Protein AF-0000000087635752 (afdb_homodimer)

Secondary structure (DSSP, 8-state):
-HHHHHHHHHHHHHHHHHTT-SSEEEEE-TT-BEEEE-HHHHHTT--TTSBGGGSS-GGGGTT--HHHHHHHTS-EEEEEETTEEEEEEE-TTSTT-EEEEEEE-PPP-/-HHHHHHHHHHHHHHHHHTT-SSEEEEE-TT-BEEEE-HHHHHTT--TTSBGGGSS-GGGGTT--HHHHHHHTS-EEEEEETTEEEEEEE-TTSTT-EEEEEEE-PPP-

Nearest PDB structures (foldseek):
  8afk-assembly2_B  TM=6.381E-01  e=8.685E-03  Rhodopseudomonas palustris CGA009
  8e1l-assembly1_A  TM=4.738E-01  e=6.828E-03  Halorhodospira halophila
  4dj2-assembly2_B  TM=3.941E-01  e=2.673E-01  Mus musculus
  7ct3-assembly1_A  TM=5.099E-01  e=1.202E+00  Myxococcus xanthus DK 1622
  4zhx-assembly2_C  TM=3.612E-01  e=5.086E+00  Homo sapiens

Sequence (218 aa):
MEQTKELESLLAAFHLTWDNFPGMARLIDERHTLLAVNAKAKEFGFEEGLCCAQVGNPEIHRNCKKGKVTLQGKAIVDRVVVDKVRGWVPVDGYPGIVVHFTVGIPELEMEQTKELESLLAAFHLTWDNFPGMARLIDERHTLLAVNAKAKEFGFEEGLCCAQVGNPEIHRNCKKGKVTLQGKAIVDRVVVDKVRGWVPVDGYPGIVVHFTVGIPELE

Structure (mmCIF, N/CA/C/O backbone):
data_AF-0000000087635752-model_v1
#
loop_
_entity.id
_entity.type
_entity.pdbx_description
1 polymer 'PAS domain-containing protein'
#
loop_
_atom_site.group_PDB
_atom_site.id
_atom_site.type_symbol
_atom_site.label_atom_id
_atom_site.label_alt_id
_atom_site.label_comp_id
_atom_site.label_asym_id
_atom_site.label_entity_id
_atom_site.label_seq_id
_atom_site.pdbx_PDB_ins_code
_atom_site.Cartn_x
_atom_site.Cartn_y
_atom_site.Cartn_z
_atom_site.occupancy
_atom_site.B_iso_or_equiv
_atom_site.auth_seq_id
_atom_site.auth_comp_id
_atom_site.auth_asym_id
_atom_site.auth_atom_id
_atom_s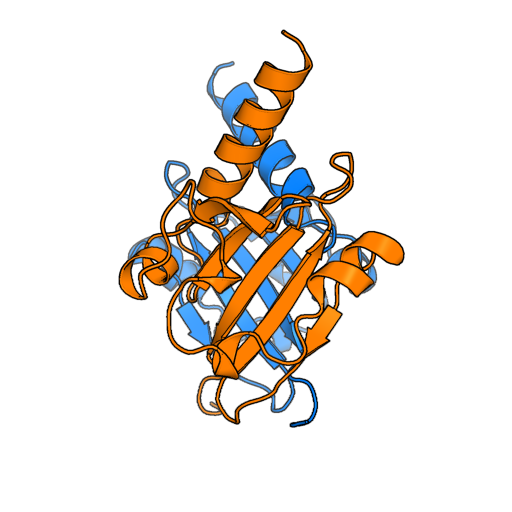ite.pdbx_PDB_model_num
ATOM 1 N N . MET A 1 1 ? 23.516 18.297 0.125 1 57.53 1 MET A N 1
ATOM 2 C CA . MET A 1 1 ? 23.516 17.625 -1.176 1 57.53 1 MET A CA 1
ATOM 3 C C . MET A 1 1 ? 23.047 16.188 -1.05 1 57.53 1 MET A C 1
ATOM 5 O O . MET A 1 1 ? 22.203 15.727 -1.832 1 57.53 1 MET A O 1
ATOM 9 N N . GLU A 1 2 ? 23.547 15.422 -0.046 1 64.5 2 GLU A N 1
ATOM 10 C CA . GLU A 1 2 ? 23.219 14.016 0.17 1 64.5 2 GLU A CA 1
ATOM 11 C C . GLU A 1 2 ? 21.766 13.859 0.642 1 64.5 2 GLU A C 1
ATOM 13 O O . GLU A 1 2 ? 21.047 12.977 0.169 1 64.5 2 GLU A O 1
ATOM 18 N N . GLN A 1 3 ? 21.328 14.805 1.37 1 69.44 3 GLN A N 1
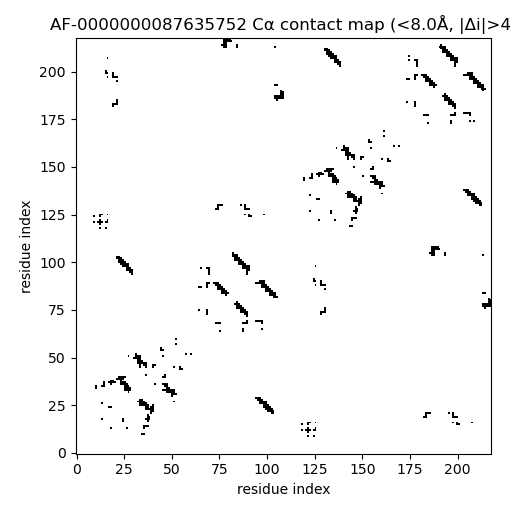ATOM 19 C CA . GLN A 1 3 ? 19.953 14.727 1.88 1 69.44 3 GLN A CA 1
ATOM 20 C C . GLN A 1 3 ? 18.938 14.961 0.767 1 69.44 3 GLN A C 1
ATOM 22 O O . GLN A 1 3 ? 17.906 14.305 0.722 1 69.44 3 GLN A O 1
ATOM 27 N N . THR A 1 4 ? 19.359 15.836 -0.132 1 76.56 4 THR A N 1
ATOM 28 C CA . THR A 1 4 ? 18.453 16.141 -1.232 1 76.56 4 THR A CA 1
ATOM 29 C C . THR A 1 4 ? 18.297 14.93 -2.148 1 76.56 4 THR A C 1
ATOM 31 O O . THR A 1 4 ? 17.188 14.609 -2.584 1 76.56 4 THR A O 1
ATOM 34 N N . LYS A 1 5 ? 19.391 14.281 -2.379 1 83.88 5 LYS A N 1
ATOM 35 C CA . LYS A 1 5 ? 19.359 13.117 -3.254 1 83.88 5 LYS A CA 1
ATOM 36 C C . LYS A 1 5 ? 18.562 11.977 -2.615 1 83.88 5 LYS A C 1
ATOM 38 O O . LYS A 1 5 ? 17.859 11.242 -3.309 1 83.88 5 LYS A O 1
ATOM 43 N N . GLU A 1 6 ? 18.734 11.914 -1.324 1 89.38 6 GLU A N 1
ATOM 44 C CA . GLU A 1 6 ? 18.016 10.867 -0.601 1 89.38 6 GLU A CA 1
ATOM 45 C C . GLU A 1 6 ? 16.516 11.094 -0.648 1 89.38 6 GLU A C 1
ATOM 47 O O . GLU A 1 6 ? 15.742 10.156 -0.873 1 89.38 6 GLU A O 1
ATOM 52 N N . LEU A 1 7 ? 16.141 12.32 -0.515 1 92.88 7 LEU A N 1
ATOM 53 C CA . LEU A 1 7 ? 14.711 12.625 -0.567 1 92.88 7 LEU A CA 1
ATOM 54 C C . LEU A 1 7 ? 14.164 12.414 -1.974 1 92.88 7 LEU A C 1
ATOM 56 O O . LEU A 1 7 ? 13.047 11.914 -2.139 1 92.88 7 LEU A O 1
ATOM 60 N N . GLU A 1 8 ? 14.945 12.836 -2.957 1 94.5 8 GLU A N 1
ATOM 61 C CA . GLU A 1 8 ? 14.531 12.625 -4.344 1 94.5 8 GLU A CA 1
ATOM 62 C C . GLU A 1 8 ? 14.328 11.141 -4.637 1 94.5 8 GLU A C 1
ATOM 64 O O . GLU A 1 8 ? 13.398 10.773 -5.355 1 94.5 8 GLU A O 1
ATOM 69 N N . SER A 1 9 ? 15.242 10.383 -4.098 1 94.62 9 SER A N 1
ATOM 70 C CA . SER A 1 9 ? 15.109 8.938 -4.27 1 94.62 9 SER A CA 1
ATOM 71 C C . SER A 1 9 ? 13.852 8.414 -3.598 1 94.62 9 SER A C 1
ATOM 73 O O . SER A 1 9 ? 13.172 7.531 -4.137 1 94.62 9 SER A O 1
ATOM 75 N N . LEU A 1 10 ? 13.508 8.898 -2.459 1 97.69 10 LEU A N 1
ATOM 76 C CA . LEU A 1 10 ? 12.305 8.5 -1.749 1 97.69 10 LEU A CA 1
ATOM 77 C C . LEU A 1 10 ? 11.055 8.914 -2.52 1 97.69 10 LEU A C 1
ATOM 79 O O . LEU A 1 10 ? 10.109 8.133 -2.656 1 97.69 10 LEU A O 1
ATOM 83 N N . LEU A 1 11 ? 11.07 10.156 -3.059 1 98.06 11 LEU A N 1
ATOM 84 C CA . LEU A 1 11 ? 9.938 10.625 -3.85 1 98.06 11 LEU A CA 1
ATOM 85 C C . LEU A 1 11 ? 9.734 9.75 -5.082 1 98.06 11 LEU A C 1
ATOM 87 O O . LEU A 1 11 ? 8.602 9.375 -5.398 1 98.06 11 LEU A O 1
ATOM 91 N N . ALA A 1 12 ? 10.836 9.445 -5.703 1 97.12 12 ALA A N 1
ATOM 92 C CA . ALA A 1 12 ? 10.766 8.578 -6.879 1 97.12 12 ALA A CA 1
ATOM 93 C C . ALA A 1 12 ? 10.242 7.195 -6.516 1 97.12 12 ALA A C 1
ATOM 95 O O . ALA A 1 12 ? 9.445 6.613 -7.258 1 97.12 12 ALA A O 1
ATOM 96 N N . ALA A 1 13 ? 10.688 6.641 -5.383 1 98.06 13 ALA A N 1
ATOM 97 C CA . ALA A 1 13 ? 10.227 5.332 -4.926 1 98.06 13 ALA A CA 1
ATOM 98 C C . ALA A 1 13 ? 8.727 5.336 -4.668 1 98.06 13 ALA A C 1
ATOM 100 O O . ALA A 1 13 ? 8.016 4.398 -5.047 1 98.06 13 ALA A O 1
ATOM 101 N N . PHE A 1 14 ? 8.242 6.391 -4.023 1 98.69 14 PHE A N 1
ATOM 102 C CA . PHE A 1 14 ? 6.812 6.535 -3.777 1 98.69 14 PHE A CA 1
ATOM 103 C C . PHE A 1 14 ? 6.031 6.523 -5.086 1 98.69 14 PHE A C 1
ATOM 105 O O . PHE A 1 14 ? 5.109 5.727 -5.258 1 98.69 14 PHE A O 1
ATOM 112 N N . HIS A 1 15 ? 6.43 7.363 -5.98 1 98.25 15 HIS A N 1
ATOM 113 C CA . HIS A 1 15 ? 5.664 7.48 -7.215 1 98.25 15 HIS A CA 1
ATOM 114 C C . HIS A 1 15 ? 5.742 6.195 -8.031 1 98.25 15 HIS A C 1
ATOM 116 O O . HIS A 1 15 ? 4.777 5.824 -8.711 1 98.25 15 HIS A O 1
ATOM 122 N N . LEU A 1 16 ? 6.805 5.535 -7.93 1 97.88 16 LEU A N 1
ATOM 123 C CA . LEU A 1 16 ? 6.973 4.309 -8.703 1 97.88 16 LEU A CA 1
ATOM 124 C C . LEU A 1 16 ? 6.027 3.219 -8.203 1 97.88 16 LEU A C 1
ATOM 126 O O . LEU A 1 16 ? 5.484 2.451 -9 1 97.88 16 LEU A O 1
ATOM 130 N N . THR A 1 17 ? 5.746 3.17 -6.941 1 98.38 17 THR A N 1
ATOM 131 C CA . THR A 1 17 ? 5.062 1.973 -6.465 1 98.38 17 THR A CA 1
ATOM 132 C C . THR A 1 17 ? 3.701 2.324 -5.875 1 98.38 17 THR A C 1
ATOM 134 O O . THR A 1 17 ? 2.857 1.447 -5.68 1 98.38 17 THR A O 1
ATOM 137 N N . TRP A 1 18 ? 3.41 3.621 -5.664 1 98.75 18 TRP A N 1
ATOM 138 C CA . TRP A 1 18 ? 2.172 3.965 -4.973 1 98.75 18 TRP A CA 1
ATOM 139 C C . TRP A 1 18 ? 1.247 4.77 -5.875 1 98.75 18 TRP A C 1
ATOM 141 O O . TRP A 1 18 ? 0.074 4.973 -5.555 1 98.75 18 TRP A O 1
ATOM 151 N N . ASP A 1 19 ? 1.705 5.211 -7.07 1 98.56 19 ASP A N 1
ATOM 152 C CA . ASP A 1 19 ? 0.881 6.09 -7.895 1 98.56 19 ASP A CA 1
ATOM 153 C C . ASP A 1 19 ? -0.405 5.387 -8.328 1 98.56 19 ASP A C 1
ATOM 155 O O . ASP A 1 19 ? -1.465 6.016 -8.406 1 98.56 19 ASP A O 1
ATOM 159 N N . ASN A 1 20 ? -0.344 4.113 -8.562 1 98.62 20 ASN A N 1
ATOM 160 C CA . ASN A 1 20 ? -1.51 3.391 -9.07 1 98.62 20 ASN A CA 1
ATOM 161 C C . ASN A 1 20 ? -2.25 2.674 -7.941 1 98.62 20 ASN A C 1
ATOM 163 O O . ASN A 1 20 ? -3.139 1.858 -8.195 1 98.62 20 ASN A O 1
ATOM 167 N N . PHE A 1 21 ? -1.838 2.865 -6.668 1 98.75 21 PHE A N 1
ATOM 168 C CA . PHE A 1 21 ? -2.568 2.303 -5.539 1 98.75 21 PHE A CA 1
ATOM 169 C C . PHE A 1 21 ? -4.059 2.607 -5.652 1 98.75 21 PHE A C 1
ATOM 171 O O . PHE A 1 21 ? -4.441 3.721 -6.02 1 98.75 21 PHE A O 1
ATOM 178 N N . PRO A 1 22 ? -4.918 1.658 -5.398 1 98.62 22 PRO A N 1
ATOM 179 C CA . PRO A 1 22 ? -6.352 1.784 -5.672 1 98.62 22 PRO A CA 1
ATOM 180 C C . PRO A 1 22 ? -7.082 2.613 -4.617 1 98.62 22 PRO A C 1
ATOM 182 O O . PRO A 1 22 ? -8.305 2.521 -4.496 1 98.62 22 PRO A O 1
ATOM 185 N N . GLY A 1 23 ? -6.523 3.424 -3.898 1 98.5 23 GLY A N 1
ATOM 186 C CA . GLY A 1 23 ? -6.98 4.395 -2.918 1 98.5 23 GLY A CA 1
ATOM 187 C C . GLY A 1 23 ? -6.055 5.59 -2.783 1 98.5 23 GLY A C 1
ATOM 188 O O . GLY A 1 23 ? -5.207 5.824 -3.646 1 98.5 23 GLY A O 1
ATOM 189 N N . MET A 1 24 ? -6.266 6.332 -1.797 1 98.44 24 MET A N 1
ATOM 190 C CA . MET A 1 24 ? -5.402 7.496 -1.596 1 98.44 24 MET A CA 1
ATOM 191 C C . MET A 1 24 ? -4.086 7.086 -0.945 1 98.44 24 MET A C 1
ATOM 193 O O . MET A 1 24 ? -4.07 6.27 -0.022 1 98.44 24 MET A O 1
ATOM 197 N N . ALA A 1 25 ? -3.035 7.617 -1.41 1 98.88 25 ALA A N 1
ATOM 198 C CA . ALA A 1 25 ? -1.712 7.457 -0.812 1 98.88 25 ALA A CA 1
ATOM 199 C C . ALA A 1 25 ? -0.949 8.773 -0.804 1 98.88 25 ALA A C 1
ATOM 201 O O . ALA A 1 25 ? -0.963 9.516 -1.792 1 98.88 25 ALA A O 1
ATOM 202 N N . ARG A 1 26 ? -0.382 9.039 0.3 1 98.81 26 ARG A N 1
ATOM 203 C CA . ARG A 1 26 ? 0.371 10.273 0.492 1 98.81 26 ARG A CA 1
ATOM 204 C C . ARG A 1 26 ? 1.652 10.016 1.277 1 98.81 26 ARG A C 1
ATOM 206 O O . ARG A 1 26 ? 1.665 9.211 2.209 1 98.81 26 ARG A O 1
ATOM 213 N N . LEU A 1 27 ? 2.705 10.672 0.883 1 98.81 27 LEU A N 1
ATOM 214 C CA . LEU A 1 27 ? 3.949 10.734 1.642 1 98.81 27 LEU A CA 1
ATOM 215 C C . LEU A 1 27 ? 4.031 12.023 2.449 1 98.81 27 LEU A C 1
ATOM 217 O O . LEU A 1 27 ? 3.988 13.117 1.883 1 98.81 27 LEU A O 1
ATOM 221 N N . ILE A 1 28 ? 4.145 11.875 3.77 1 98.69 28 ILE A N 1
ATOM 222 C CA . ILE A 1 28 ? 3.992 13.008 4.676 1 98.69 28 ILE A CA 1
ATOM 223 C C . ILE A 1 28 ? 5.234 13.141 5.555 1 98.69 28 ILE A C 1
ATOM 225 O O . ILE A 1 28 ? 5.73 12.141 6.086 1 98.69 28 ILE A O 1
ATOM 229 N N . ASP A 1 29 ? 5.715 14.336 5.738 1 97.81 29 ASP A N 1
ATOM 230 C CA . ASP A 1 29 ? 6.906 14.508 6.566 1 97.81 29 ASP A CA 1
ATOM 231 C C . ASP A 1 29 ? 6.527 14.836 8.008 1 97.81 29 ASP A C 1
ATOM 233 O O . ASP A 1 29 ? 5.352 14.75 8.383 1 97.81 29 ASP A O 1
ATOM 237 N N . GLU A 1 30 ? 7.465 15.086 8.875 1 95.31 30 GLU A N 1
ATOM 238 C CA . GLU A 1 30 ? 7.273 15.258 10.312 1 95.31 30 GLU A CA 1
ATOM 239 C C . GLU A 1 30 ? 6.387 16.469 10.617 1 95.31 30 GLU A C 1
ATOM 241 O O . GLU A 1 30 ? 5.773 16.531 11.68 1 95.31 30 GLU A O 1
ATOM 246 N N . ARG A 1 31 ? 6.336 17.406 9.711 1 95.75 31 ARG A N 1
ATOM 247 C CA . ARG A 1 31 ? 5.531 18.609 9.898 1 95.75 31 ARG A CA 1
ATOM 248 C C . ARG A 1 31 ? 4.191 18.484 9.18 1 95.75 31 ARG A C 1
ATOM 250 O O . ARG A 1 31 ? 3.52 19.5 8.938 1 95.75 31 ARG A O 1
ATOM 257 N N . HIS A 1 32 ? 3.891 17.344 8.719 1 97.5 32 HIS A N 1
ATOM 258 C CA . HIS A 1 32 ? 2.627 17.031 8.062 1 97.5 32 HIS A CA 1
ATOM 259 C C . HIS A 1 32 ? 2.547 17.656 6.684 1 97.5 32 HIS A C 1
ATOM 261 O O . HIS A 1 32 ? 1.455 17.969 6.191 1 97.5 32 HIS A O 1
ATOM 267 N N . THR A 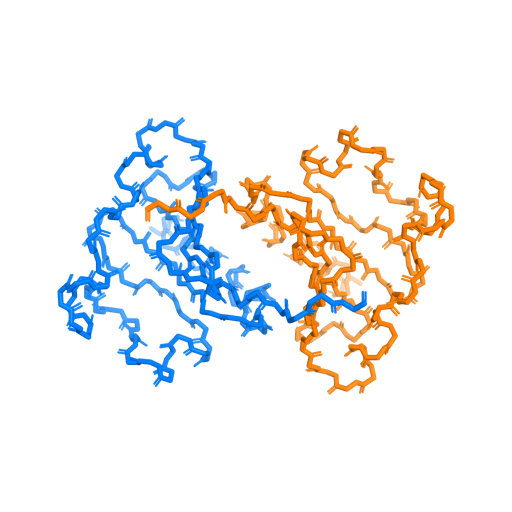1 33 ? 3.705 17.922 6.145 1 98.06 33 THR A N 1
ATOM 268 C CA . THR A 1 33 ? 3.758 18.391 4.766 1 98.06 33 THR A CA 1
ATOM 269 C C . THR A 1 33 ? 3.66 17.234 3.787 1 98.06 33 THR A C 1
ATOM 271 O O . THR A 1 33 ? 4.328 16.203 3.963 1 98.06 33 THR A O 1
ATOM 274 N N . LEU A 1 34 ? 2.773 17.422 2.816 1 98.56 34 LEU A N 1
ATOM 275 C CA . LEU A 1 34 ? 2.666 16.438 1.752 1 98.56 34 LEU A CA 1
ATOM 276 C C . LEU A 1 34 ? 3.863 16.516 0.811 1 98.56 34 LEU A C 1
ATOM 278 O O . LEU A 1 34 ? 4.004 17.484 0.066 1 98.56 34 LEU A O 1
ATOM 282 N N . LEU A 1 35 ? 4.68 15.508 0.863 1 98.69 35 LEU A N 1
ATOM 283 C CA . LEU A 1 35 ? 5.867 15.461 0.014 1 98.69 35 LEU A CA 1
ATOM 284 C C . LEU A 1 35 ? 5.523 14.922 -1.368 1 98.69 35 LEU A C 1
ATOM 286 O O . LEU A 1 35 ? 6.098 15.352 -2.371 1 98.69 35 LEU A O 1
ATOM 290 N N . ALA A 1 36 ? 4.652 13.938 -1.474 1 98.75 36 ALA A N 1
ATOM 291 C CA . ALA A 1 36 ? 4.156 13.297 -2.688 1 98.75 36 ALA A CA 1
ATOM 292 C C . ALA A 1 36 ? 2.748 12.75 -2.482 1 98.75 36 ALA A C 1
ATOM 294 O O . ALA A 1 36 ? 2.381 12.367 -1.368 1 98.75 36 ALA A O 1
ATOM 295 N N . VAL A 1 37 ? 1.962 12.742 -3.482 1 98.81 37 VAL A N 1
ATOM 296 C CA . VAL A 1 37 ? 0.595 12.234 -3.451 1 98.81 37 VAL A CA 1
ATOM 297 C C . VAL A 1 37 ? 0.287 11.5 -4.754 1 98.81 37 VAL A C 1
ATOM 299 O O . VAL A 1 37 ? 0.829 11.836 -5.809 1 98.81 37 VAL A O 1
ATOM 302 N N . ASN A 1 38 ? -0.539 10.484 -4.641 1 98.62 38 ASN A N 1
ATOM 303 C CA . ASN A 1 38 ? -0.964 9.844 -5.879 1 98.62 38 ASN A CA 1
ATOM 304 C C . ASN A 1 38 ? -2.193 10.523 -6.473 1 98.62 38 ASN A C 1
ATOM 306 O O . ASN A 1 38 ? -2.719 11.477 -5.891 1 98.62 38 ASN A O 1
ATOM 310 N N . ALA A 1 39 ? -2.619 10.102 -7.645 1 97.69 39 ALA A N 1
ATOM 311 C CA . ALA A 1 39 ? -3.697 10.75 -8.391 1 97.69 39 ALA A CA 1
ATOM 312 C C . ALA A 1 39 ? -4.992 10.75 -7.586 1 97.69 39 ALA A C 1
ATOM 314 O O . ALA A 1 39 ? -5.707 11.758 -7.559 1 97.69 39 ALA A O 1
ATOM 315 N N . LYS A 1 40 ? -5.324 9.68 -6.906 1 97.88 40 LYS A N 1
ATOM 316 C CA . LYS A 1 40 ? -6.562 9.57 -6.141 1 97.88 40 LYS A CA 1
ATOM 317 C C . LYS A 1 40 ? -6.59 10.586 -5 1 97.88 40 LYS A C 1
ATOM 319 O O . LYS A 1 40 ? -7.633 11.188 -4.723 1 97.88 40 LYS A O 1
ATOM 324 N N . ALA A 1 41 ? -5.449 10.688 -4.359 1 97.94 41 ALA A N 1
ATOM 325 C CA . ALA A 1 41 ? -5.367 11.688 -3.299 1 97.94 41 ALA A CA 1
ATOM 326 C C . ALA A 1 41 ? -5.523 13.102 -3.861 1 97.94 41 ALA A C 1
ATOM 328 O O . ALA A 1 41 ? -6.16 13.953 -3.242 1 97.94 41 ALA A O 1
ATOM 329 N N . LYS A 1 42 ? -4.953 13.367 -5 1 97.69 42 LYS A N 1
ATOM 330 C CA . LYS A 1 42 ? -5.074 14.664 -5.645 1 97.69 42 LYS A CA 1
ATOM 331 C C . LYS A 1 42 ? -6.531 15 -5.941 1 97.69 42 LYS A C 1
ATOM 333 O O . LYS A 1 42 ? -6.957 16.141 -5.789 1 97.69 42 LYS A O 1
ATOM 338 N N . GLU A 1 43 ? -7.223 14.008 -6.402 1 97 43 GLU A N 1
ATOM 339 C CA . GLU A 1 43 ? -8.641 14.188 -6.699 1 97 43 GLU A CA 1
ATOM 340 C C . GLU A 1 43 ? -9.406 14.664 -5.469 1 97 43 GLU A C 1
ATOM 342 O O . GLU A 1 43 ? -10.422 15.352 -5.59 1 97 43 GLU A O 1
ATOM 347 N N . PHE A 1 44 ? -8.938 14.289 -4.305 1 95.25 44 PHE A N 1
ATOM 348 C CA . PHE A 1 44 ? -9.602 14.648 -3.055 1 95.25 44 PHE A CA 1
ATOM 349 C C . PHE A 1 44 ? -9.125 16.016 -2.562 1 95.25 44 PHE A C 1
ATOM 351 O O . PHE A 1 44 ? -9.625 16.516 -1.558 1 95.25 44 PHE A O 1
ATOM 358 N N . GLY A 1 45 ? -8.086 16.578 -3.227 1 95.88 45 GLY A N 1
ATOM 359 C CA . GLY A 1 45 ? -7.641 17.922 -2.879 1 95.88 45 GLY A CA 1
ATOM 360 C C . GLY A 1 45 ? -6.273 17.953 -2.225 1 95.88 45 GLY A C 1
ATOM 361 O O . GLY A 1 45 ? -5.762 19.016 -1.884 1 95.88 45 GLY A O 1
ATOM 362 N N . PHE A 1 46 ? -5.723 16.797 -2.031 1 97.5 46 PHE A N 1
ATOM 363 C CA . PHE A 1 46 ? -4.367 16.766 -1.495 1 97.5 46 PHE A CA 1
ATOM 364 C C . PHE A 1 46 ? -3.352 17.156 -2.561 1 97.5 46 PHE A C 1
ATOM 366 O O . PHE A 1 46 ? -3.381 16.641 -3.678 1 97.5 46 PHE A O 1
ATOM 373 N N . GLU A 1 47 ? -2.486 18.062 -2.158 1 97.12 47 GLU A N 1
ATOM 374 C CA . GLU A 1 47 ? -1.465 18.562 -3.078 1 97.12 47 GLU A CA 1
ATOM 375 C C . GLU A 1 47 ? -0.105 18.656 -2.393 1 97.12 47 GLU A C 1
ATOM 377 O O . GLU A 1 47 ? -0.015 19.078 -1.238 1 97.12 47 GLU A O 1
ATOM 382 N N . GLU A 1 48 ? 0.918 18.297 -3.133 1 97.75 48 GLU A N 1
ATOM 383 C CA . GLU A 1 48 ? 2.279 18.375 -2.611 1 97.75 48 GLU A CA 1
ATOM 384 C C . GLU A 1 48 ? 2.6 19.766 -2.096 1 97.75 48 GLU A C 1
ATOM 386 O O . GLU A 1 48 ? 2.229 20.766 -2.717 1 97.75 48 GLU A O 1
ATOM 391 N N . GLY A 1 49 ? 3.227 19.859 -0.989 1 97.38 49 GLY A N 1
ATOM 392 C CA . GLY A 1 49 ? 3.623 21.125 -0.396 1 97.38 49 GLY A CA 1
ATOM 393 C C . GLY A 1 49 ? 2.645 21.641 0.646 1 97.38 49 GLY A C 1
ATOM 394 O O . GLY A 1 49 ? 2.988 22.484 1.468 1 97.38 49 GLY A O 1
ATOM 395 N N . LEU A 1 50 ? 1.437 21.156 0.611 1 97 50 LEU A N 1
ATOM 396 C CA . LEU A 1 50 ? 0.422 21.547 1.585 1 97 50 LEU A CA 1
ATOM 397 C C . LEU A 1 50 ? 0.556 20.734 2.865 1 97 50 LEU A C 1
ATOM 399 O O . LEU A 1 50 ? 1.092 19.625 2.846 1 97 50 LEU A O 1
ATOM 403 N N . CYS A 1 51 ? 0.079 21.359 3.93 1 96.81 51 CYS A N 1
ATOM 404 C CA . CYS A 1 51 ? -0.151 20.578 5.148 1 96.81 51 CYS A CA 1
ATOM 405 C C . CYS A 1 51 ? -1.371 19.688 4.996 1 96.81 51 CYS A C 1
ATOM 407 O O . CYS A 1 51 ? -2.463 20.156 4.68 1 96.81 51 CYS A O 1
ATOM 409 N N . CYS A 1 52 ? -1.256 18.406 5.254 1 95.94 52 CYS A N 1
ATOM 410 C CA . CYS A 1 52 ? -2.346 17.469 5.016 1 95.94 52 CYS A CA 1
ATOM 411 C C . CYS A 1 52 ? -3.557 17.797 5.879 1 95.94 52 CYS A C 1
ATOM 413 O O . CYS A 1 52 ? -4.695 17.609 5.453 1 95.94 52 CYS A O 1
ATOM 415 N N . ALA A 1 53 ? -3.32 18.344 7.062 1 93.38 53 ALA A N 1
ATOM 416 C CA . ALA A 1 53 ? -4.383 18.672 8.016 1 93.38 53 ALA A CA 1
ATOM 417 C C . ALA A 1 53 ? -5.25 19.812 7.5 1 93.38 53 ALA A C 1
ATOM 419 O O . ALA A 1 53 ? -6.332 20.062 8.031 1 93.38 53 ALA A O 1
ATOM 420 N N . GLN A 1 54 ? -4.793 20.438 6.492 1 92.94 54 GLN A N 1
ATOM 421 C CA . GLN A 1 54 ? -5.512 21.609 5.98 1 92.94 54 GLN A CA 1
ATOM 422 C C . GLN A 1 54 ? -6.441 21.219 4.832 1 92.94 54 GLN A C 1
ATOM 424 O O . GLN A 1 54 ? -7.176 22.047 4.309 1 92.94 54 GLN A O 1
ATOM 429 N N . VAL A 1 55 ? -6.414 19.984 4.492 1 93.56 55 VAL A N 1
ATOM 430 C CA . VAL A 1 55 ? -7.211 19.531 3.357 1 93.56 55 VAL A CA 1
ATOM 431 C C . VAL A 1 55 ? -8.547 18.984 3.852 1 93.56 55 VAL A C 1
ATOM 433 O O . VAL A 1 55 ? -8.594 18.188 4.789 1 93.56 55 VAL A O 1
ATOM 436 N N . GLY A 1 56 ? -9.617 19.453 3.219 1 89.19 56 GLY A N 1
ATOM 437 C CA . GLY A 1 56 ? -10.938 18.938 3.564 1 89.19 56 GLY A CA 1
ATOM 438 C C . GLY A 1 56 ? -11.398 19.375 4.945 1 89.19 56 GLY A C 1
ATOM 439 O O . GLY A 1 56 ? -10.961 20.406 5.457 1 89.19 56 GLY A O 1
ATOM 440 N N . ASN A 1 57 ? -12.312 18.594 5.477 1 89.5 57 ASN A N 1
ATOM 441 C CA . ASN A 1 57 ? -12.875 18.922 6.781 1 89.5 57 ASN A CA 1
ATOM 442 C C . ASN A 1 57 ? -12.016 18.391 7.918 1 89.5 57 ASN A C 1
ATOM 444 O O . ASN A 1 57 ? -11.375 17.344 7.785 1 89.5 57 ASN A O 1
ATOM 448 N N . PRO A 1 58 ? -11.898 19.172 8.984 1 87.81 58 PRO A N 1
ATOM 449 C CA . PRO A 1 58 ? -11.062 18.781 10.117 1 87.81 58 PRO A CA 1
ATOM 450 C C . PRO A 1 58 ? -11.414 17.391 10.648 1 87.81 58 PRO A C 1
ATOM 452 O O . PRO A 1 58 ? -10.562 16.703 11.211 1 87.81 58 PRO A O 1
ATOM 455 N N . GLU A 1 59 ? -12.633 16.953 10.453 1 85.62 59 GLU A N 1
ATOM 456 C CA . GLU A 1 59 ? -13.109 15.695 11.008 1 85.62 59 GLU A CA 1
ATOM 457 C C . GLU A 1 59 ? -12.367 14.508 10.406 1 85.62 59 GLU A C 1
ATOM 459 O O . GLU A 1 59 ? -12.125 13.508 11.086 1 85.62 59 GLU A O 1
ATOM 464 N N . ILE A 1 60 ? -11.891 14.586 9.227 1 82.81 60 ILE A N 1
ATOM 465 C CA . ILE A 1 60 ? -11.25 13.453 8.555 1 82.81 60 ILE A CA 1
ATOM 466 C C . ILE A 1 60 ? -9.82 13.297 9.086 1 82.81 60 ILE A C 1
ATOM 468 O O . ILE A 1 60 ? -9.172 12.281 8.828 1 82.81 60 ILE A O 1
ATOM 472 N N . HIS A 1 61 ? -9.328 14.18 9.844 1 89.31 61 HIS A N 1
ATOM 473 C CA . HIS A 1 61 ? -7.969 14.148 10.383 1 89.31 61 HIS A CA 1
ATOM 474 C C . HIS A 1 61 ? -7.969 13.766 11.859 1 89.31 61 HIS A C 1
ATOM 476 O O . HIS A 1 61 ? -6.906 13.625 12.469 1 89.31 61 HIS A O 1
ATOM 482 N N . ARG A 1 62 ? -9.203 13.602 12.32 1 86.62 62 ARG A N 1
ATOM 483 C CA . ARG A 1 62 ? -9.305 13.227 13.719 1 86.62 62 ARG A CA 1
ATOM 484 C C . ARG A 1 62 ? -8.672 11.859 13.969 1 86.62 62 ARG A C 1
ATOM 486 O O . ARG A 1 62 ? -8.812 10.953 13.148 1 86.62 62 ARG A O 1
ATOM 493 N N . ASN A 1 63 ? -7.98 11.648 15.109 1 92.81 63 ASN A N 1
ATOM 494 C CA . ASN A 1 63 ? -7.344 10.414 15.539 1 92.81 63 ASN A CA 1
ATOM 495 C C . ASN A 1 63 ? -6.258 9.969 14.562 1 92.81 63 ASN A C 1
ATOM 497 O O . ASN A 1 63 ? -6.105 8.773 14.297 1 92.81 63 ASN A O 1
ATOM 501 N N . CYS A 1 64 ? -5.699 10.969 13.922 1 95.81 64 CYS A N 1
ATOM 502 C CA . CYS A 1 64 ? -4.531 10.695 13.102 1 95.81 64 CYS A CA 1
ATOM 503 C C . CYS A 1 64 ? -3.479 9.922 13.883 1 95.81 64 CYS A C 1
ATOM 505 O O . CYS A 1 64 ? -3.123 10.305 15 1 95.81 64 CYS A O 1
ATOM 507 N N . LYS A 1 65 ? -2.938 8.891 13.266 1 97.56 65 LYS A N 1
ATOM 508 C CA . LYS A 1 65 ? -2.006 8.008 13.969 1 97.56 65 LYS A CA 1
ATOM 509 C C . LYS A 1 65 ? -0.565 8.297 13.555 1 97.56 65 LYS A C 1
ATOM 511 O O . LYS A 1 65 ? 0.355 7.586 13.961 1 97.56 65 LYS A O 1
ATOM 516 N N . LYS A 1 66 ? -0.333 9.32 12.734 1 97.38 66 LYS A N 1
ATOM 517 C CA . LYS A 1 66 ? 1.009 9.602 12.234 1 97.38 66 LYS A CA 1
ATOM 518 C C . LYS A 1 66 ? 2.004 9.758 13.383 1 97.38 66 LYS A C 1
ATOM 520 O O . LYS A 1 66 ? 3.107 9.211 13.336 1 97.38 66 LYS A O 1
ATOM 525 N N . GLY A 1 67 ? 1.607 10.555 14.375 1 96.25 67 GLY A N 1
ATOM 526 C CA . GLY A 1 67 ? 2.496 10.75 15.508 1 96.25 67 GLY A CA 1
ATOM 527 C C . GLY A 1 67 ? 2.889 9.445 16.188 1 96.25 67 GLY A C 1
ATOM 528 O O . GLY A 1 67 ? 4.066 9.219 16.484 1 96.25 67 GLY A O 1
ATOM 529 N N . LYS A 1 68 ? 1.941 8.641 16.453 1 97.31 68 LYS A N 1
ATOM 530 C CA . LYS A 1 68 ? 2.189 7.352 17.094 1 97.31 68 LYS A CA 1
ATOM 531 C C . LYS A 1 68 ? 3.088 6.469 16.234 1 97.31 68 LYS A C 1
ATOM 533 O O . LYS A 1 68 ? 4.008 5.824 16.75 1 97.31 68 LYS A O 1
ATOM 538 N N . VAL A 1 69 ? 2.826 6.43 14.961 1 98.19 69 VAL A N 1
ATOM 539 C CA . VAL A 1 69 ? 3.607 5.641 14.016 1 98.19 69 VAL A CA 1
ATOM 540 C C . VAL A 1 69 ? 5.055 6.129 14.008 1 98.19 69 VAL A C 1
ATOM 542 O O . VAL A 1 69 ? 5.988 5.32 14.023 1 98.19 69 VAL A O 1
ATOM 545 N N . THR A 1 70 ? 5.211 7.418 14.008 1 96.44 70 THR A N 1
ATOM 546 C CA . THR A 1 70 ? 6.547 8.008 14.008 1 96.44 70 THR A CA 1
ATOM 547 C C . THR A 1 70 ? 7.305 7.645 15.281 1 96.44 70 THR A C 1
ATOM 549 O O . THR A 1 70 ? 8.492 7.309 15.227 1 96.44 70 THR A O 1
ATOM 552 N N . LEU A 1 71 ? 6.629 7.656 16.359 1 95.44 71 LEU A N 1
ATOM 553 C CA . LEU A 1 71 ? 7.23 7.367 17.656 1 95.44 71 LEU A CA 1
ATOM 554 C C . LEU A 1 71 ? 7.562 5.883 17.781 1 95.44 71 LEU A C 1
ATOM 556 O O . LEU A 1 71 ? 8.648 5.523 18.234 1 95.44 71 LEU A O 1
ATOM 560 N N . GLN A 1 72 ? 6.727 5.008 17.375 1 96.56 72 GLN A N 1
ATOM 561 C CA . GLN A 1 72 ? 6.859 3.572 17.594 1 96.56 72 GLN A CA 1
ATOM 562 C C . GLN A 1 72 ? 7.656 2.914 16.469 1 96.56 72 GLN A C 1
ATOM 564 O O . GLN A 1 72 ? 8.195 1.817 16.641 1 96.56 72 GLN A O 1
ATOM 569 N N . GLY A 1 73 ? 7.648 3.512 15.289 1 96.81 73 GLY A N 1
ATOM 570 C CA . GLY A 1 73 ? 8.352 2.945 14.148 1 96.81 73 GLY A CA 1
ATOM 571 C C . GLY A 1 73 ? 7.645 1.741 13.555 1 96.81 73 GLY A C 1
ATOM 572 O O . GLY A 1 73 ? 8.281 0.881 12.945 1 96.81 73 GLY A O 1
ATOM 573 N N . LYS A 1 74 ? 6.383 1.667 13.875 1 97.75 74 LYS A N 1
ATOM 574 C CA . LYS A 1 74 ? 5.57 0.562 13.367 1 97.75 74 LYS A CA 1
ATOM 575 C C . LYS A 1 74 ? 4.305 1.075 12.695 1 97.75 74 LYS A C 1
ATOM 577 O O . LYS A 1 74 ? 3.697 2.043 13.156 1 97.75 74 LYS A O 1
ATOM 582 N N . ALA A 1 75 ? 3.955 0.363 11.672 1 98.75 75 ALA A N 1
ATOM 583 C CA . ALA A 1 75 ? 2.744 0.757 10.953 1 98.75 75 ALA A CA 1
ATOM 584 C C . ALA A 1 75 ? 1.505 0.557 11.82 1 98.75 75 ALA A C 1
ATOM 586 O O . ALA A 1 75 ? 1.461 -0.353 12.656 1 98.75 75 ALA A O 1
ATOM 587 N N . ILE A 1 76 ? 0.534 1.361 11.633 1 98.44 76 ILE A N 1
ATOM 588 C CA . ILE A 1 76 ? -0.772 1.255 12.273 1 98.44 76 ILE A CA 1
ATOM 589 C C . ILE A 1 76 ? -1.873 1.305 11.219 1 98.44 76 ILE A C 1
ATOM 591 O O . ILE A 1 76 ? -1.784 2.072 10.258 1 98.44 76 ILE A O 1
ATOM 595 N N . VAL A 1 77 ? -2.842 0.461 11.352 1 98.31 77 VAL A N 1
ATOM 596 C CA . VAL A 1 77 ? -4.047 0.474 10.531 1 98.31 77 VAL A CA 1
ATOM 597 C C . VAL A 1 77 ? -5.273 0.688 11.422 1 98.31 77 VAL A C 1
ATOM 599 O O . VAL A 1 77 ? -5.328 0.186 12.547 1 98.31 77 VAL A O 1
ATOM 602 N N . ASP A 1 78 ? -6.234 1.459 10.922 1 97.56 78 ASP A N 1
ATOM 603 C CA . ASP A 1 78 ? -7.504 1.581 11.633 1 97.56 78 ASP A CA 1
ATOM 604 C C . ASP A 1 78 ? -8.672 1.698 10.656 1 97.56 78 ASP A C 1
ATOM 606 O O . ASP A 1 78 ? -8.484 1.613 9.438 1 97.56 78 ASP A O 1
ATOM 610 N N . ARG A 1 79 ? -9.797 1.657 11.195 1 97.06 79 ARG A N 1
ATOM 611 C CA . ARG A 1 79 ? -11.062 1.741 10.484 1 97.06 79 ARG A CA 1
ATOM 612 C 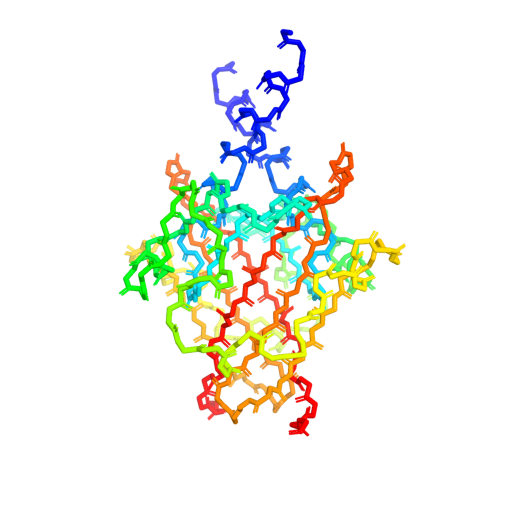C . ARG A 1 79 ? -12.062 2.609 11.234 1 97.06 79 ARG A C 1
ATOM 614 O O . ARG A 1 79 ? -12.664 2.164 12.219 1 97.06 79 ARG A O 1
ATOM 621 N N . VAL A 1 80 ? -12.234 3.828 10.664 1 94.69 80 VAL A N 1
ATOM 622 C CA . VAL A 1 80 ? -13.094 4.77 11.383 1 94.69 80 VAL A CA 1
ATOM 623 C C . VAL A 1 80 ? -14.422 4.918 10.648 1 94.69 80 VAL A C 1
ATOM 625 O O . VAL A 1 80 ? -15.359 5.531 11.164 1 94.69 80 VAL A O 1
ATOM 628 N N . VAL A 1 81 ? -14.492 4.457 9.398 1 93.88 81 VAL A N 1
ATOM 629 C CA . VAL A 1 81 ? -15.734 4.379 8.633 1 93.88 81 VAL A CA 1
ATOM 630 C C . VAL A 1 81 ? -15.93 2.961 8.109 1 93.88 81 VAL A C 1
ATOM 632 O O . VAL A 1 81 ? -14.977 2.186 8.016 1 93.88 81 VAL A O 1
ATOM 635 N N . VAL A 1 82 ? -17.078 2.58 7.699 1 95.31 82 VAL A N 1
ATOM 636 C CA . VAL A 1 82 ? -17.484 1.203 7.441 1 95.31 82 VAL A CA 1
ATOM 637 C C . VAL A 1 82 ? -16.812 0.698 6.164 1 95.31 82 VAL A C 1
ATOM 639 O O . VAL A 1 82 ? -16.562 -0.5 6.016 1 95.31 82 VAL A O 1
ATOM 642 N N . ASP A 1 83 ? -16.469 1.575 5.238 1 97.12 83 ASP A N 1
ATOM 643 C CA . ASP A 1 83 ? -16.156 1.081 3.902 1 97.12 83 ASP A CA 1
ATOM 644 C C . ASP A 1 83 ? -14.695 1.366 3.543 1 97.12 83 ASP A C 1
ATOM 646 O O . ASP A 1 83 ? -14.305 1.253 2.379 1 97.12 83 ASP A O 1
ATOM 650 N N . LYS A 1 84 ? -13.867 1.759 4.578 1 97.62 84 LYS A N 1
ATOM 651 C CA . LYS A 1 84 ? -12.477 2.062 4.266 1 97.62 84 LYS A CA 1
ATOM 652 C C . LYS A 1 84 ? -11.555 1.622 5.395 1 97.62 84 LYS A C 1
ATOM 654 O O . LYS A 1 84 ? -11.922 1.695 6.57 1 97.62 84 LYS A O 1
ATOM 659 N N . VAL A 1 85 ? -10.391 1.226 5.023 1 98 85 VAL A N 1
ATOM 660 C CA . VAL A 1 85 ? -9.258 1.01 5.922 1 98 85 VAL A CA 1
ATOM 661 C C . VAL A 1 85 ? -8.211 2.098 5.703 1 98 85 VAL A C 1
ATOM 663 O O . VAL A 1 85 ? -7.898 2.443 4.559 1 98 85 VAL A O 1
ATOM 666 N N . ARG A 1 86 ? -7.703 2.672 6.746 1 97.75 86 ARG A N 1
ATOM 667 C CA . ARG A 1 86 ? -6.594 3.617 6.668 1 97.75 86 ARG A CA 1
ATOM 668 C C . ARG A 1 86 ? -5.348 3.057 7.348 1 97.75 86 ARG A C 1
ATOM 670 O O . ARG A 1 86 ? -5.449 2.311 8.32 1 97.75 86 ARG A O 1
ATOM 677 N N . GLY A 1 87 ? -4.238 3.436 6.828 1 98.38 87 GLY A N 1
ATOM 678 C CA . GLY A 1 87 ? -2.986 2.988 7.414 1 98.38 87 GLY A CA 1
ATOM 679 C C . GLY A 1 87 ? -1.874 4.012 7.301 1 98.38 87 GLY A C 1
ATOM 680 O O . GLY A 1 87 ? -1.914 4.887 6.43 1 98.38 87 GLY A O 1
ATOM 681 N N . TRP A 1 88 ? -0.964 3.971 8.219 1 98.81 88 TRP A N 1
ATOM 682 C CA . TRP A 1 88 ? 0.263 4.758 8.258 1 98.81 88 TRP A CA 1
ATOM 683 C C . TRP A 1 88 ? 1.489 3.855 8.32 1 98.81 88 TRP A C 1
ATOM 685 O O . TRP A 1 88 ? 1.569 2.965 9.172 1 98.81 88 TRP A O 1
ATOM 695 N N . VAL A 1 89 ? 2.396 4.027 7.418 1 98.88 89 VAL A N 1
ATOM 696 C CA . VAL A 1 89 ? 3.562 3.162 7.262 1 98.88 89 VAL A CA 1
ATOM 697 C C . VAL A 1 89 ? 4.84 3.979 7.438 1 98.88 89 VAL A C 1
ATOM 699 O O . VAL A 1 89 ? 5.137 4.859 6.625 1 98.88 89 VAL A O 1
ATOM 702 N N . PRO A 1 90 ? 5.629 3.77 8.469 1 98.75 90 PRO A N 1
ATOM 703 C CA . PRO A 1 90 ? 6.906 4.477 8.578 1 98.75 90 PRO A CA 1
ATOM 704 C C . PRO A 1 90 ? 7.891 4.086 7.477 1 98.75 90 PRO A C 1
ATOM 706 O O . PRO A 1 90 ? 7.863 2.947 7 1 98.75 90 PRO A O 1
ATOM 709 N N . VAL A 1 91 ? 8.719 4.98 7.062 1 98.25 91 VAL A N 1
ATOM 710 C CA . VAL A 1 91 ? 9.727 4.73 6.043 1 98.25 91 VAL A CA 1
ATOM 711 C C . VAL A 1 91 ? 11.102 4.594 6.699 1 98.25 91 VAL A C 1
ATOM 713 O O . VAL A 1 91 ? 11.609 5.551 7.289 1 98.25 91 VAL A O 1
ATOM 716 N N . ASP A 1 92 ? 11.648 3.408 6.559 1 95.75 92 ASP A N 1
ATOM 717 C CA . ASP A 1 92 ? 12.945 3.168 7.18 1 95.75 92 ASP A CA 1
ATOM 718 C C . ASP A 1 92 ? 14 4.125 6.629 1 95.75 92 ASP A C 1
ATOM 720 O O . ASP A 1 92 ? 14.062 4.363 5.422 1 95.75 92 ASP A O 1
ATOM 724 N N . GLY A 1 93 ? 14.766 4.672 7.531 1 94.75 93 GLY A N 1
ATOM 725 C CA . GLY A 1 93 ? 15.844 5.559 7.125 1 94.75 93 GLY A CA 1
ATOM 726 C C . GLY A 1 93 ? 15.414 7.008 7.02 1 94.75 93 GLY A C 1
ATOM 727 O O . GLY A 1 93 ? 16.25 7.898 6.844 1 94.75 93 GLY A O 1
ATOM 728 N N . TYR A 1 94 ? 14.148 7.27 7.152 1 96.25 94 TYR A N 1
ATOM 729 C CA . TYR A 1 94 ? 13.594 8.617 7.062 1 96.25 94 TYR A CA 1
ATOM 730 C C . TYR A 1 94 ? 12.711 8.922 8.266 1 96.25 94 TYR A C 1
ATOM 732 O O . TYR A 1 94 ? 11.484 8.93 8.156 1 96.25 94 TYR A O 1
ATOM 740 N N . PRO A 1 95 ? 13.406 9.266 9.375 1 94.25 95 PRO A N 1
ATOM 741 C CA . PRO A 1 95 ? 12.633 9.539 10.586 1 94.25 95 PRO A CA 1
ATOM 742 C C . PRO A 1 95 ? 11.555 10.594 10.375 1 94.25 95 PRO A C 1
ATOM 744 O O . PRO A 1 95 ? 11.82 11.648 9.797 1 94.25 95 PRO A O 1
ATOM 747 N N . GLY A 1 96 ? 10.391 10.266 10.766 1 96.31 96 GLY A N 1
ATOM 748 C CA . GLY A 1 96 ? 9.297 11.227 10.719 1 96.31 96 GLY A CA 1
ATOM 749 C C . GLY A 1 96 ? 8.508 11.172 9.422 1 96.31 96 GLY A C 1
ATOM 750 O O . GLY A 1 96 ? 7.449 11.797 9.305 1 96.31 96 GLY A O 1
ATOM 751 N N . ILE A 1 97 ? 8.984 10.484 8.414 1 98.12 97 ILE A N 1
ATOM 752 C CA . ILE A 1 97 ? 8.273 10.367 7.145 1 98.12 97 ILE A CA 1
ATOM 753 C C . ILE A 1 97 ? 7.43 9.094 7.137 1 98.12 97 ILE A C 1
ATOM 755 O O . ILE A 1 97 ? 7.895 8.031 7.555 1 98.12 97 ILE A O 1
ATOM 759 N N . VAL A 1 98 ? 6.18 9.273 6.715 1 98.69 98 VAL A N 1
ATOM 760 C CA . VAL A 1 98 ? 5.227 8.164 6.73 1 98.69 98 VAL A CA 1
ATOM 761 C C . VAL A 1 98 ? 4.461 8.125 5.406 1 98.69 98 VAL A C 1
ATOM 763 O O . VAL A 1 98 ? 4.199 9.172 4.805 1 98.69 98 VAL A O 1
ATOM 766 N N . VAL A 1 99 ? 4.211 6.957 4.875 1 98.88 99 VAL A N 1
ATOM 767 C CA . VAL A 1 99 ? 3.172 6.793 3.863 1 98.88 99 VAL A CA 1
ATOM 768 C C . VAL A 1 99 ? 1.812 6.629 4.543 1 98.88 99 VAL A C 1
ATOM 770 O O . VAL A 1 99 ? 1.638 5.754 5.391 1 98.88 99 VAL A O 1
ATOM 773 N N . HIS A 1 100 ? 0.913 7.473 4.277 1 98.81 100 HIS A N 1
ATOM 774 C CA . HIS A 1 100 ? -0.48 7.34 4.688 1 98.81 100 HIS A CA 1
ATOM 775 C C . HIS A 1 100 ? -1.352 6.863 3.529 1 98.81 100 HIS A C 1
ATOM 777 O O . HIS A 1 100 ? -1.35 7.469 2.455 1 98.81 100 HIS A O 1
ATOM 783 N N . PHE A 1 101 ? -2.076 5.773 3.729 1 98.75 101 PHE A N 1
ATOM 784 C CA . PHE A 1 101 ? -2.932 5.281 2.658 1 98.75 101 PHE A CA 1
ATOM 785 C C . PHE A 1 101 ? -4.344 5.027 3.166 1 98.75 101 PHE A C 1
ATOM 787 O O . PHE A 1 101 ? -4.559 4.883 4.371 1 98.75 101 PHE A O 1
ATOM 794 N N . THR A 1 102 ? -5.277 5.09 2.318 1 98.19 102 THR A N 1
ATOM 795 C CA . THR A 1 102 ? -6.664 4.676 2.498 1 98.19 102 THR A CA 1
ATOM 796 C C . THR A 1 102 ? -7.117 3.783 1.346 1 98.19 102 THR A C 1
ATOM 798 O O . THR A 1 102 ? -6.898 4.109 0.177 1 98.19 102 THR A O 1
ATOM 801 N N . VAL A 1 103 ? -7.672 2.666 1.686 1 98.69 103 VAL A N 1
ATOM 802 C CA . VAL A 1 103 ? -8.188 1.774 0.649 1 98.69 103 VAL A CA 1
ATOM 803 C C . VAL A 1 103 ? -9.617 1.371 0.977 1 98.69 103 VAL A C 1
ATOM 805 O O . VAL A 1 103 ? -9.969 1.193 2.146 1 98.69 103 VAL A O 1
ATOM 808 N N . GLY A 1 104 ? -10.422 1.304 -0.089 1 98.5 104 GLY A N 1
ATOM 809 C CA . GLY A 1 104 ? -11.805 0.887 0.084 1 98.5 104 GLY A CA 1
ATOM 810 C C . GLY A 1 104 ? -11.953 -0.58 0.442 1 98.5 104 GLY A C 1
ATOM 811 O O . GLY A 1 104 ? -11.117 -1.401 0.057 1 98.5 104 GLY A O 1
ATOM 812 N N . ILE A 1 105 ? -13.031 -0.899 1.183 1 98.56 105 ILE A N 1
ATOM 813 C CA . ILE A 1 105 ? -13.406 -2.277 1.479 1 98.56 105 ILE A CA 1
ATOM 814 C C . ILE A 1 105 ? -14.477 -2.742 0.493 1 98.56 105 ILE A C 1
ATOM 816 O O . ILE A 1 105 ? -15.641 -2.348 0.597 1 98.56 105 ILE A O 1
ATOM 820 N N . PRO A 1 106 ? -14.023 -3.545 -0.429 1 98 106 PRO A N 1
ATOM 821 C CA . PRO A 1 106 ? -15.023 -4.035 -1.377 1 98 106 PRO A CA 1
ATOM 822 C C . PRO A 1 106 ? -16.078 -4.914 -0.714 1 98 106 PRO A C 1
ATOM 824 O O . PRO A 1 106 ? -15.867 -5.418 0.391 1 98 106 PRO A O 1
ATOM 827 N N . GLU A 1 107 ? -17.203 -5.023 -1.409 1 96.88 107 GLU A N 1
ATOM 828 C CA . GLU A 1 107 ? -18.172 -6.031 -0.981 1 96.88 107 GLU A CA 1
ATOM 829 C C . GLU A 1 107 ? -17.562 -7.43 -1.015 1 96.88 107 GLU A C 1
ATOM 831 O O . GLU A 1 107 ? -16.719 -7.727 -1.864 1 96.88 107 GLU A O 1
ATOM 836 N N . LEU A 1 108 ? -17.953 -8.219 -0.011 1 94.31 108 LEU A N 1
ATOM 837 C CA . LEU A 1 108 ? -17.469 -9.594 0.051 1 94.31 108 LEU A CA 1
ATOM 838 C C . LEU A 1 108 ? -17.906 -10.383 -1.178 1 94.31 108 LEU A C 1
ATOM 840 O O . LEU A 1 108 ? -19.078 -10.32 -1.573 1 94.31 108 LEU A O 1
ATOM 844 N N . GLU A 1 109 ? -16.953 -11.086 -1.932 1 86.88 109 GLU A N 1
ATOM 845 C CA . GLU A 1 109 ? -17.25 -11.906 -3.098 1 86.88 109 GLU A CA 1
ATOM 846 C C . GLU A 1 109 ? -17.719 -13.305 -2.686 1 86.88 109 GLU A C 1
ATOM 848 O O . GLU A 1 109 ? -17.312 -13.812 -1.642 1 86.88 109 GLU A O 1
ATOM 853 N N . MET B 1 1 ? 22.328 -4.113 -19.328 1 57.5 1 MET B N 1
ATOM 854 C CA . MET B 1 1 ? 22.859 -3.283 -18.25 1 57.5 1 MET B CA 1
ATOM 855 C C . MET B 1 1 ? 21.812 -2.309 -17.75 1 57.5 1 MET B C 1
ATOM 857 O O . MET B 1 1 ? 21.609 -2.17 -16.547 1 57.5 1 MET B O 1
ATOM 861 N N . GLU B 1 2 ? 21.062 -1.629 -18.672 1 64.12 2 GLU B N 1
ATOM 862 C CA . GLU B 1 2 ? 20.047 -0.642 -18.328 1 64.12 2 GLU B CA 1
ATOM 863 C C . GLU B 1 2 ? 18.828 -1.306 -17.688 1 64.12 2 GLU B C 1
ATOM 865 O O . GLU B 1 2 ? 18.297 -0.812 -16.688 1 64.12 2 GLU B O 1
ATOM 870 N N . GLN B 1 3 ? 18.547 -2.492 -18.109 1 69.31 3 GLN B N 1
ATOM 871 C CA . GLN B 1 3 ? 17.391 -3.197 -17.578 1 69.31 3 GLN B CA 1
ATOM 872 C C . GLN B 1 3 ? 17.656 -3.67 -16.141 1 69.31 3 GLN B C 1
ATOM 874 O O . GLN B 1 3 ? 16.766 -3.611 -15.297 1 69.31 3 GLN B O 1
ATOM 879 N N . THR B 1 4 ? 18.906 -4.016 -15.945 1 76.56 4 THR B N 1
ATOM 880 C CA . THR B 1 4 ? 19.25 -4.492 -14.609 1 76.56 4 THR B CA 1
ATOM 881 C C . THR B 1 4 ? 19.172 -3.357 -13.594 1 76.56 4 THR B C 1
ATOM 883 O O . THR B 1 4 ? 18.672 -3.545 -12.477 1 76.56 4 THR B O 1
ATOM 886 N N . LYS B 1 5 ? 19.656 -2.238 -14.016 1 83.88 5 LYS B N 1
ATOM 887 C CA . LYS B 1 5 ? 19.641 -1.087 -13.117 1 83.88 5 LYS B CA 1
ATOM 888 C C . LYS B 1 5 ? 18.203 -0.641 -12.82 1 83.88 5 LYS B C 1
ATOM 890 O O . LYS B 1 5 ? 17.891 -0.23 -11.703 1 83.88 5 LYS B O 1
ATOM 895 N N . GLU B 1 6 ? 17.422 -0.765 -13.859 1 89.44 6 GLU B N 1
ATOM 896 C CA . GLU B 1 6 ? 16.031 -0.375 -13.695 1 89.44 6 GLU B CA 1
ATOM 897 C C . GLU B 1 6 ? 15.305 -1.298 -12.719 1 89.44 6 GLU B C 1
ATOM 899 O O . GLU B 1 6 ? 14.555 -0.834 -11.859 1 89.44 6 GLU B O 1
ATOM 904 N N . LEU B 1 7 ? 15.602 -2.553 -12.828 1 92.94 7 LEU B N 1
ATOM 905 C CA . LEU B 1 7 ? 14.969 -3.5 -11.914 1 92.94 7 LEU B CA 1
ATOM 906 C C . LEU B 1 7 ? 15.469 -3.303 -10.492 1 92.94 7 LEU B C 1
ATOM 908 O O . LEU B 1 7 ? 14.695 -3.391 -9.531 1 92.94 7 LEU B O 1
ATOM 912 N N . GLU B 1 8 ? 16.781 -3.074 -10.375 1 94.56 8 GLU B N 1
ATOM 913 C CA . GLU B 1 8 ? 17.344 -2.816 -9.062 1 94.56 8 GLU B CA 1
ATOM 914 C C . GLU B 1 8 ? 16.703 -1.599 -8.406 1 94.56 8 GLU B C 1
ATOM 916 O O . GLU B 1 8 ? 16.453 -1.594 -7.195 1 94.56 8 GLU B O 1
ATOM 921 N N . SER B 1 9 ? 16.5 -0.614 -9.242 1 94.69 9 SER B N 1
ATOM 922 C CA . SER B 1 9 ? 15.828 0.583 -8.734 1 94.69 9 SER B CA 1
ATOM 923 C C . SER B 1 9 ? 14.406 0.274 -8.281 1 94.69 9 SER B C 1
ATOM 925 O O . SER B 1 9 ? 13.945 0.803 -7.273 1 94.69 9 SER B O 1
ATOM 927 N N . LEU B 1 10 ? 13.703 -0.546 -8.992 1 97.69 10 LEU B N 1
ATOM 928 C CA . LEU B 1 10 ? 12.344 -0.94 -8.633 1 97.69 10 LEU B CA 1
ATOM 929 C C . LEU B 1 10 ? 12.344 -1.749 -7.34 1 97.69 10 LEU B C 1
ATOM 931 O O . LEU B 1 10 ? 11.508 -1.519 -6.465 1 97.69 10 LEU B O 1
ATOM 935 N N . LEU B 1 11 ? 13.305 -2.682 -7.211 1 98.06 11 LEU B N 1
ATOM 936 C CA . LEU B 1 11 ? 13.406 -3.473 -5.992 1 98.06 11 LEU B CA 1
ATOM 937 C C . LEU B 1 11 ? 13.672 -2.578 -4.785 1 98.06 11 LEU B C 1
ATOM 939 O O . LEU B 1 11 ? 13.047 -2.746 -3.734 1 98.06 11 LEU B O 1
ATOM 943 N N . ALA B 1 12 ? 14.562 -1.646 -4.988 1 97.06 12 ALA B N 1
ATOM 944 C CA . ALA B 1 12 ? 14.875 -0.707 -3.914 1 97.06 12 ALA B CA 1
ATOM 945 C C . ALA B 1 12 ? 13.656 0.134 -3.551 1 97.06 12 ALA B C 1
ATOM 947 O O . ALA B 1 12 ? 13.406 0.393 -2.373 1 97.06 12 ALA B O 1
ATOM 948 N N . ALA B 1 13 ? 12.891 0.595 -4.551 1 98.06 13 ALA B N 1
ATOM 949 C CA . ALA B 1 13 ? 11.688 1.387 -4.32 1 98.06 13 ALA B CA 1
ATOM 950 C C . ALA B 1 13 ? 10.656 0.594 -3.521 1 98.06 13 ALA B C 1
ATOM 952 O O . ALA B 1 13 ? 10.039 1.122 -2.592 1 98.06 13 ALA B O 1
ATOM 953 N N . PHE B 1 14 ? 10.477 -0.674 -3.881 1 98.69 14 PHE B N 1
ATOM 954 C CA . PHE B 1 14 ? 9.57 -1.547 -3.15 1 98.69 14 PHE B CA 1
ATOM 955 C C . PHE B 1 14 ? 9.977 -1.652 -1.687 1 98.69 14 PHE B C 1
ATOM 957 O O . PHE B 1 14 ? 9.172 -1.395 -0.791 1 98.69 14 PHE B O 1
ATOM 964 N N . HIS B 1 15 ? 11.195 -1.982 -1.468 1 98.25 15 HIS B N 1
ATOM 965 C CA . HIS B 1 15 ? 11.633 -2.203 -0.092 1 98.25 15 HIS B CA 1
ATOM 966 C C . HIS B 1 15 ? 11.586 -0.91 0.714 1 98.25 15 HIS B C 1
ATOM 968 O O . HIS B 1 15 ? 11.289 -0.93 1.911 1 98.25 15 HIS B O 1
ATOM 974 N N . LEU B 1 16 ? 11.805 0.151 0.078 1 97.88 16 LEU B N 1
ATOM 975 C CA . LEU B 1 16 ? 11.805 1.432 0.777 1 97.88 16 LEU B CA 1
ATOM 976 C C . LEU B 1 16 ? 10.398 1.794 1.253 1 97.88 16 LEU B C 1
ATOM 978 O O . LEU B 1 16 ? 10.234 2.34 2.348 1 97.88 16 LEU B O 1
ATOM 982 N N . THR B 1 17 ? 9.391 1.451 0.521 1 98.31 17 THR B N 1
ATOM 983 C CA . THR B 1 17 ? 8.094 2.039 0.863 1 98.31 17 THR B CA 1
ATOM 984 C C . THR B 1 17 ? 7.098 0.958 1.258 1 98.31 17 THR B C 1
ATOM 986 O O . THR B 1 17 ? 6.055 1.253 1.85 1 98.31 17 THR B O 1
ATOM 989 N N . TRP B 1 18 ? 7.426 -0.335 1.034 1 98.75 18 TRP B N 1
ATOM 990 C CA . TRP B 1 18 ? 6.426 -1.37 1.275 1 98.75 18 TRP B CA 1
ATOM 991 C C . TRP B 1 18 ? 6.879 -2.322 2.377 1 98.75 18 TRP B C 1
ATOM 993 O O . TRP B 1 18 ? 6.09 -3.129 2.873 1 98.75 18 TRP B O 1
ATOM 1003 N N . ASP B 1 19 ? 8.148 -2.232 2.854 1 98.5 19 ASP B N 1
ATOM 1004 C CA . ASP B 1 19 ? 8.641 -3.209 3.818 1 98.5 19 ASP B CA 1
ATOM 1005 C C . ASP B 1 19 ? 7.832 -3.154 5.117 1 98.5 19 ASP B C 1
ATOM 1007 O O . ASP B 1 19 ? 7.574 -4.188 5.734 1 98.5 19 ASP B O 1
ATOM 1011 N N . ASN B 1 20 ? 7.398 -1.994 5.512 1 98.56 20 ASN B N 1
ATOM 1012 C CA . ASN B 1 20 ? 6.703 -1.847 6.789 1 98.56 20 ASN B CA 1
ATOM 1013 C C . ASN B 1 20 ? 5.191 -1.825 6.602 1 98.56 20 ASN B C 1
ATOM 1015 O O . ASN B 1 20 ? 4.449 -1.516 7.535 1 98.56 20 ASN B O 1
ATOM 1019 N N . PHE B 1 21 ? 4.68 -2.051 5.363 1 98.75 21 PHE B N 1
ATOM 1020 C CA . PHE B 1 21 ? 3.244 -2.158 5.137 1 98.75 21 PHE B CA 1
ATOM 1021 C C . PHE B 1 21 ? 2.609 -3.121 6.133 1 98.75 21 PHE B C 1
ATOM 1023 O O . PHE B 1 21 ? 3.172 -4.18 6.422 1 98.75 21 PHE B O 1
ATOM 1030 N N . PRO B 1 22 ? 1.48 -2.775 6.711 1 98.56 22 PRO B N 1
ATOM 1031 C CA . PRO B 1 22 ? 0.896 -3.531 7.824 1 98.56 22 PRO B CA 1
ATOM 1032 C C . PRO B 1 22 ? 0.187 -4.805 7.363 1 98.56 22 PRO B C 1
ATOM 1034 O O . PRO B 1 22 ? -0.66 -5.336 8.086 1 98.56 22 PRO B O 1
ATOM 1037 N N . GLY B 1 23 ? 0.433 -5.375 6.316 1 98.5 23 GLY B N 1
ATOM 1038 C CA . GLY B 1 23 ? 0.001 -6.625 5.707 1 98.5 23 GLY B CA 1
ATOM 1039 C C . GLY B 1 23 ? 1.03 -7.215 4.762 1 98.5 23 GLY B C 1
ATOM 1040 O O . GLY B 1 23 ? 2.201 -6.828 4.793 1 98.5 23 GLY B O 1
ATOM 1041 N N . MET B 1 24 ? 0.631 -8.148 4.027 1 98.44 24 MET B N 1
ATOM 1042 C CA . MET B 1 24 ? 1.565 -8.75 3.082 1 98.44 24 MET B CA 1
ATOM 1043 C C . MET B 1 24 ? 1.698 -7.895 1.826 1 98.44 24 MET B C 1
ATOM 1045 O O . MET B 1 24 ? 0.704 -7.375 1.317 1 98.44 24 MET B O 1
ATOM 1049 N N . ALA B 1 25 ? 2.865 -7.746 1.363 1 98.88 25 ALA B N 1
ATOM 1050 C CA . ALA B 1 25 ? 3.154 -7.086 0.092 1 98.88 25 ALA B CA 1
ATOM 1051 C C . ALA B 1 25 ? 4.234 -7.836 -0.682 1 98.88 25 ALA B C 1
ATOM 1053 O O . ALA B 1 25 ? 5.234 -8.273 -0.103 1 98.88 25 ALA B O 1
ATOM 1054 N N . ARG B 1 26 ? 3.959 -8 -1.908 1 98.88 26 ARG B N 1
ATOM 1055 C CA . ARG B 1 26 ? 4.871 -8.719 -2.789 1 98.88 26 ARG B CA 1
ATOM 1056 C C . ARG B 1 26 ? 4.969 -8.039 -4.152 1 98.88 26 ARG B C 1
ATOM 1058 O O . ARG B 1 26 ? 3.971 -7.547 -4.676 1 98.88 26 ARG B O 1
ATOM 1065 N N . LEU B 1 27 ? 6.152 -8 -4.688 1 98.81 27 LEU B N 1
ATOM 1066 C CA . LEU B 1 27 ? 6.398 -7.602 -6.066 1 98.81 27 LEU B CA 1
ATOM 1067 C C . LEU B 1 27 ? 6.543 -8.82 -6.969 1 98.81 27 LEU B C 1
ATOM 1069 O O . LEU B 1 27 ? 7.426 -9.656 -6.758 1 98.81 27 LEU B O 1
ATOM 1073 N N . ILE B 1 28 ? 5.676 -8.906 -7.977 1 98.69 28 ILE B N 1
ATOM 1074 C CA . ILE B 1 28 ? 5.547 -10.125 -8.766 1 98.69 28 ILE B CA 1
ATOM 1075 C C . ILE B 1 28 ? 5.746 -9.812 -10.242 1 98.69 28 ILE B C 1
ATOM 1077 O O . ILE B 1 28 ? 5.199 -8.836 -10.758 1 98.69 28 ILE B O 1
ATOM 1081 N N . ASP B 1 29 ? 6.492 -10.633 -10.938 1 97.81 29 ASP B N 1
ATOM 1082 C CA . ASP B 1 29 ? 6.719 -10.367 -12.359 1 97.81 29 ASP B CA 1
ATOM 1083 C C . ASP B 1 29 ? 5.715 -11.125 -13.227 1 97.81 29 ASP B C 1
ATOM 1085 O O . ASP B 1 29 ? 4.762 -11.711 -12.711 1 97.81 29 ASP B O 1
ATOM 1089 N N . GLU B 1 30 ? 5.812 -11.078 -14.523 1 95.38 30 GLU B N 1
ATOM 1090 C CA . GLU B 1 30 ? 4.844 -11.609 -15.477 1 95.38 30 GLU B CA 1
ATOM 1091 C C . GLU B 1 30 ? 4.73 -13.125 -15.352 1 95.38 30 GLU B C 1
ATOM 1093 O O . GLU B 1 30 ? 3.717 -13.711 -15.742 1 95.38 30 GLU B O 1
ATOM 1098 N N . ARG B 1 31 ? 5.77 -13.758 -14.852 1 95.88 31 ARG B N 1
ATOM 1099 C CA . ARG B 1 31 ? 5.773 -15.211 -14.703 1 95.88 31 ARG B CA 1
ATOM 1100 C C . ARG B 1 31 ? 5.41 -15.617 -13.273 1 95.88 31 ARG B C 1
ATOM 1102 O O . ARG B 1 31 ? 5.676 -16.75 -12.859 1 95.88 31 ARG B O 1
ATOM 1109 N N . HIS B 1 32 ? 4.969 -14.695 -12.516 1 97.56 32 HIS B N 1
ATOM 1110 C CA . HIS B 1 32 ? 4.512 -14.906 -11.148 1 97.56 32 HIS B CA 1
ATOM 1111 C C . HIS B 1 32 ? 5.684 -15.203 -10.211 1 97.56 32 HIS B C 1
ATOM 1113 O O . HIS B 1 32 ? 5.52 -15.883 -9.203 1 97.56 32 HIS B O 1
ATOM 1119 N N . THR B 1 33 ? 6.828 -14.742 -10.633 1 98.12 33 THR B N 1
ATOM 1120 C CA . THR B 1 33 ? 7.996 -14.836 -9.758 1 98.12 33 THR B CA 1
ATOM 1121 C C . THR B 1 33 ? 8.008 -13.688 -8.75 1 98.12 33 THR B C 1
ATOM 1123 O O . THR B 1 33 ? 7.781 -12.531 -9.117 1 98.12 33 THR B O 1
ATOM 1126 N N . LEU B 1 34 ? 8.227 -14.086 -7.504 1 98.56 34 LEU B N 1
ATOM 1127 C CA . LEU B 1 34 ? 8.375 -13.078 -6.461 1 98.56 34 LEU B CA 1
ATOM 1128 C C . LEU B 1 34 ? 9.727 -12.375 -6.578 1 98.56 34 LEU B C 1
ATOM 1130 O O . LEU B 1 34 ? 10.773 -12.977 -6.324 1 98.56 34 LEU B O 1
ATOM 1134 N N . LEU B 1 35 ? 9.672 -11.133 -6.949 1 98.69 35 LEU B N 1
ATOM 1135 C CA . LEU B 1 35 ? 10.891 -10.344 -7.102 1 98.69 35 LEU B CA 1
ATOM 1136 C C . LEU B 1 35 ? 11.336 -9.766 -5.762 1 98.69 35 LEU B C 1
ATOM 1138 O O . LEU B 1 35 ? 12.531 -9.648 -5.496 1 98.69 35 LEU B O 1
ATOM 1142 N N . ALA B 1 36 ? 10.422 -9.336 -4.918 1 98.75 36 ALA B N 1
ATOM 1143 C CA . ALA B 1 36 ? 10.617 -8.781 -3.58 1 98.75 36 ALA B CA 1
ATOM 1144 C C . ALA B 1 36 ? 9.406 -9.047 -2.695 1 98.75 36 ALA B C 1
ATOM 1146 O O . ALA B 1 36 ? 8.281 -9.133 -3.186 1 98.75 36 ALA B O 1
ATOM 1147 N N . VAL B 1 37 ? 9.617 -9.234 -1.448 1 98.81 37 VAL B N 1
ATOM 1148 C CA . VAL B 1 37 ? 8.562 -9.469 -0.47 1 98.81 37 VAL B CA 1
ATOM 1149 C C . VAL B 1 37 ? 8.875 -8.727 0.826 1 98.81 37 VAL B C 1
ATOM 1151 O O . VAL B 1 37 ? 10.047 -8.531 1.166 1 98.81 37 VAL B O 1
ATOM 1154 N N . ASN B 1 38 ? 7.836 -8.297 1.5 1 98.62 38 ASN B N 1
ATOM 1155 C CA . ASN B 1 38 ? 8.086 -7.703 2.811 1 98.62 38 ASN B CA 1
ATOM 1156 C C . ASN B 1 38 ? 8.102 -8.766 3.91 1 98.62 38 ASN B C 1
ATOM 1158 O O . ASN B 1 38 ? 7.887 -9.945 3.641 1 98.62 38 ASN B O 1
ATOM 1162 N N . ALA B 1 39 ? 8.422 -8.367 5.121 1 97.69 39 ALA B N 1
ATOM 1163 C CA . ALA B 1 39 ? 8.609 -9.281 6.242 1 97.69 39 ALA B CA 1
ATOM 1164 C C . ALA B 1 39 ? 7.336 -10.086 6.508 1 97.69 39 ALA B C 1
ATOM 1166 O O . ALA B 1 39 ? 7.398 -11.297 6.754 1 97.69 39 ALA B O 1
ATOM 1167 N N . LYS B 1 40 ? 6.168 -9.469 6.445 1 97.88 40 LYS B N 1
ATOM 1168 C CA . LYS B 1 40 ? 4.902 -10.141 6.723 1 97.88 40 LYS B CA 1
ATOM 1169 C C . LYS B 1 40 ? 4.637 -11.25 5.707 1 97.88 40 LYS B C 1
ATOM 1171 O O . LYS B 1 40 ? 4.156 -12.328 6.07 1 97.88 40 LYS B O 1
ATOM 1176 N N . ALA B 1 41 ? 4.926 -10.914 4.469 1 97.94 41 ALA B N 1
ATOM 1177 C CA . ALA B 1 41 ? 4.766 -11.938 3.439 1 97.94 41 ALA B CA 1
ATOM 1178 C C . ALA B 1 41 ? 5.734 -13.094 3.666 1 97.94 41 ALA B C 1
ATOM 1180 O O . ALA B 1 41 ? 5.383 -14.258 3.461 1 97.94 41 ALA B O 1
ATOM 1181 N N . LYS B 1 42 ? 6.941 -12.805 4.066 1 97.75 42 LYS B N 1
ATOM 1182 C CA . LYS B 1 42 ? 7.934 -13.836 4.348 1 97.75 42 LYS B CA 1
ATOM 1183 C C . LYS B 1 42 ? 7.453 -14.773 5.453 1 97.75 42 LYS B C 1
ATOM 1185 O O . LYS B 1 42 ? 7.676 -15.984 5.387 1 97.75 42 LYS B O 1
ATOM 1190 N N . GLU B 1 43 ? 6.867 -14.18 6.441 1 97 43 GLU B N 1
ATOM 1191 C CA . GLU B 1 43 ? 6.336 -14.969 7.551 1 97 43 GLU B CA 1
ATOM 1192 C C . GLU B 1 43 ? 5.32 -16 7.059 1 97 43 GLU B C 1
ATOM 1194 O O . GLU B 1 43 ? 5.148 -17.047 7.672 1 97 43 GLU B O 1
ATOM 1199 N N . PHE B 1 44 ? 4.637 -15.695 5.977 1 95.31 44 PHE B N 1
ATOM 1200 C CA . PHE B 1 44 ? 3.615 -16.578 5.43 1 95.31 44 PHE B CA 1
ATOM 1201 C C . PHE B 1 44 ? 4.234 -17.594 4.48 1 95.31 44 PHE B C 1
ATOM 1203 O O . PHE B 1 44 ? 3.539 -18.484 3.971 1 95.31 44 PHE B O 1
ATOM 1210 N N . GLY B 1 45 ? 5.551 -17.453 4.176 1 95.88 45 GLY B N 1
ATOM 1211 C CA . GLY B 1 45 ? 6.238 -18.438 3.363 1 95.88 45 GLY B CA 1
ATOM 1212 C C . GLY B 1 45 ? 6.605 -17.922 1.983 1 95.88 45 GLY B C 1
ATOM 1213 O O . GLY B 1 45 ? 7.203 -18.656 1.183 1 95.88 45 GLY B O 1
ATOM 1214 N N . PHE B 1 46 ? 6.207 -16.719 1.722 1 97.56 46 PHE B N 1
ATOM 1215 C CA . PHE B 1 46 ? 6.621 -16.141 0.45 1 97.56 46 PHE B CA 1
ATOM 1216 C C . PHE B 1 46 ? 8.094 -15.758 0.479 1 97.56 46 PHE B C 1
ATOM 1218 O O . PHE B 1 46 ? 8.562 -15.109 1.416 1 97.56 46 PHE B O 1
ATOM 1225 N N . GLU B 1 47 ? 8.789 -16.188 -0.569 1 97.12 47 GLU B N 1
ATOM 1226 C CA . GLU B 1 47 ? 10.219 -15.906 -0.667 1 97.12 47 GLU B CA 1
ATOM 1227 C C . GLU B 1 47 ? 10.602 -15.461 -2.076 1 97.12 47 GLU B C 1
ATOM 1229 O O . GLU B 1 47 ? 10.102 -16.016 -3.062 1 97.12 47 GLU B O 1
ATOM 1234 N N . GLU B 1 48 ? 11.492 -14.516 -2.135 1 97.75 48 GLU B N 1
ATOM 1235 C CA . GLU B 1 48 ? 11.969 -14.016 -3.42 1 97.75 48 GLU B CA 1
ATOM 1236 C C . GLU B 1 48 ? 12.5 -15.148 -4.289 1 97.75 48 GLU B C 1
ATOM 1238 O O . GLU B 1 48 ? 13.18 -16.047 -3.795 1 97.75 48 GLU B O 1
ATOM 1243 N N . GLY B 1 49 ? 12.172 -15.148 -5.527 1 97.44 49 GLY B N 1
ATOM 1244 C CA . GLY B 1 49 ? 12.633 -16.156 -6.477 1 97.44 49 GLY B CA 1
ATOM 1245 C C . GLY B 1 49 ? 11.633 -17.266 -6.691 1 97.44 49 GLY B C 1
ATOM 1246 O O . GLY B 1 49 ? 11.711 -17.984 -7.688 1 97.44 49 GLY B O 1
ATOM 1247 N N . LEU B 1 50 ? 10.734 -17.453 -5.781 1 97.12 50 LEU B N 1
ATOM 1248 C CA . LEU B 1 50 ? 9.703 -18.484 -5.898 1 97.12 50 LEU B CA 1
ATOM 1249 C C . LEU B 1 50 ? 8.539 -17.984 -6.742 1 97.12 50 LEU B C 1
ATOM 1251 O O . LEU B 1 50 ? 8.305 -16.781 -6.848 1 97.12 50 LEU B O 1
ATOM 1255 N N . CYS B 1 51 ? 7.875 -18.953 -7.336 1 97.06 51 CYS B N 1
ATOM 1256 C CA . CYS B 1 51 ? 6.566 -18.656 -7.914 1 97.06 51 CYS B CA 1
ATOM 1257 C C . CYS B 1 51 ? 5.52 -18.469 -6.82 1 97.06 51 CYS B C 1
ATOM 1259 O O . CYS B 1 51 ? 5.336 -19.344 -5.969 1 97.06 51 CYS B O 1
ATOM 1261 N N . CYS B 1 52 ? 4.785 -17.375 -6.836 1 96.31 52 CYS B N 1
ATOM 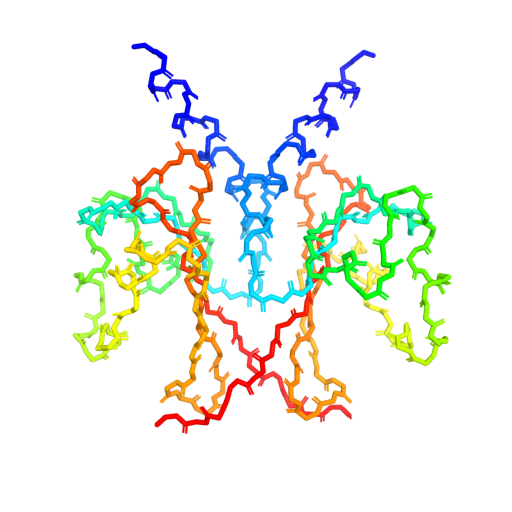1262 C CA . CYS B 1 52 ? 3.854 -17.062 -5.758 1 96.31 52 CYS B CA 1
ATOM 1263 C C . CYS B 1 52 ? 2.768 -18.125 -5.652 1 96.31 52 CYS B C 1
ATOM 1265 O O . CYS B 1 52 ? 2.301 -18.438 -4.555 1 96.31 52 CYS B O 1
ATOM 1267 N N . ALA B 1 53 ? 2.385 -18.719 -6.781 1 93.69 53 ALA B N 1
ATOM 1268 C CA . ALA B 1 53 ? 1.315 -19.719 -6.84 1 93.69 53 ALA B CA 1
ATOM 1269 C C . ALA B 1 53 ? 1.722 -21 -6.125 1 93.69 53 ALA B C 1
ATOM 1271 O O . ALA B 1 53 ? 0.878 -21.859 -5.848 1 93.69 53 ALA B O 1
ATOM 1272 N N . GLN B 1 54 ? 2.961 -21.109 -5.84 1 93.31 54 GLN B N 1
ATOM 1273 C CA . GLN B 1 54 ? 3.459 -22.344 -5.23 1 93.31 54 GLN B CA 1
ATOM 1274 C C . GLN B 1 54 ? 3.496 -22.219 -3.711 1 93.31 54 GLN B C 1
ATOM 1276 O O . GLN B 1 54 ? 3.836 -23.188 -3.02 1 93.31 54 GLN B O 1
ATOM 1281 N N . VAL B 1 55 ? 3.123 -21.094 -3.223 1 93.94 55 VAL B N 1
ATOM 1282 C CA . VAL B 1 55 ? 3.186 -20.875 -1.783 1 93.94 55 VAL B CA 1
ATOM 1283 C C . VAL B 1 55 ? 1.818 -21.141 -1.157 1 93.94 55 VAL B C 1
ATOM 1285 O O . VAL B 1 55 ? 0.798 -20.641 -1.646 1 93.94 55 VAL B O 1
ATOM 1288 N N . GLY B 1 56 ? 1.826 -21.922 -0.096 1 89.75 56 GLY B N 1
ATOM 1289 C CA . GLY B 1 56 ? 0.584 -22.203 0.61 1 89.75 56 GLY B CA 1
ATOM 1290 C C . GLY B 1 56 ? -0.371 -23.078 -0.18 1 89.75 56 GLY B C 1
ATOM 1291 O O . GLY B 1 56 ? 0.049 -23.812 -1.076 1 89.75 56 GLY B O 1
ATOM 1292 N N . ASN B 1 57 ? -1.623 -23.016 0.206 1 89.94 57 ASN B N 1
ATOM 1293 C CA . ASN B 1 57 ? -2.629 -23.844 -0.446 1 89.94 57 ASN B CA 1
ATOM 1294 C C . ASN B 1 57 ? -3.154 -23.188 -1.722 1 89.94 57 ASN B C 1
ATOM 1296 O O . ASN B 1 57 ? -3.203 -21.969 -1.822 1 89.94 57 ASN B O 1
ATOM 1300 N N . PRO B 1 58 ? -3.457 -24 -2.713 1 88.56 58 PRO B N 1
ATOM 1301 C CA . PRO B 1 58 ? -3.926 -23.484 -3.998 1 88.56 58 PRO B CA 1
ATOM 1302 C C . PRO B 1 58 ? -5.145 -22.578 -3.857 1 88.56 58 PRO B C 1
ATOM 1304 O O . PRO B 1 58 ? -5.355 -21.688 -4.691 1 88.56 58 PRO B O 1
ATOM 1307 N N . GLU B 1 59 ? -5.914 -22.734 -2.811 1 86.19 59 GLU B N 1
ATOM 1308 C CA . GLU B 1 59 ? -7.16 -22 -2.635 1 86.19 59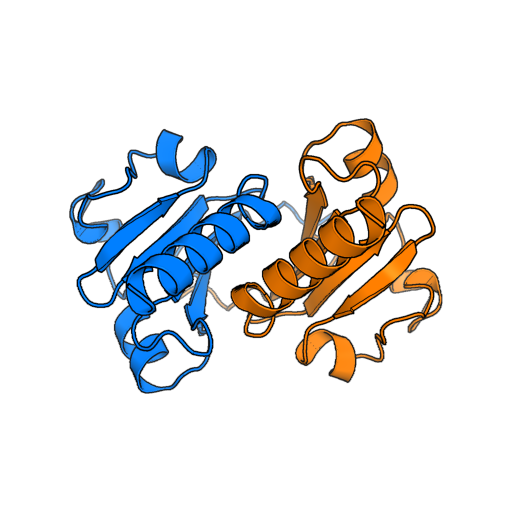 GLU B CA 1
ATOM 1309 C C . GLU B 1 59 ? -6.898 -20.5 -2.453 1 86.19 59 GLU B C 1
ATOM 1311 O O . GLU B 1 59 ? -7.691 -19.672 -2.895 1 86.19 59 GLU B O 1
ATOM 1316 N N . ILE B 1 60 ? -5.797 -20.109 -1.92 1 83.12 60 ILE B N 1
ATOM 1317 C CA . ILE B 1 60 ? -5.523 -18.703 -1.641 1 83.12 60 ILE B CA 1
ATOM 1318 C C . ILE B 1 60 ? -5.121 -18 -2.93 1 83.12 60 ILE B C 1
ATOM 1320 O O . ILE B 1 60 ? -5.043 -16.766 -2.967 1 83.12 60 ILE B O 1
ATOM 1324 N N . HIS B 1 61 ? -4.934 -18.672 -3.996 1 89.75 61 HIS B N 1
ATOM 1325 C CA . HIS B 1 61 ? -4.52 -18.109 -5.277 1 89.75 61 HIS B CA 1
ATOM 1326 C C . HIS B 1 61 ? -5.684 -18.078 -6.262 1 89.75 61 HIS B C 1
ATOM 1328 O O . HIS B 1 61 ? -5.539 -17.578 -7.383 1 89.75 61 HIS B O 1
ATOM 1334 N N . ARG B 1 62 ? -6.781 -18.609 -5.742 1 87 62 ARG B N 1
ATOM 1335 C CA . ARG B 1 62 ? -7.949 -18.625 -6.617 1 87 62 ARG B CA 1
ATOM 1336 C C . ARG B 1 62 ? -8.398 -17.203 -6.949 1 87 62 ARG B C 1
ATOM 1338 O O . ARG B 1 62 ? -8.375 -16.328 -6.09 1 87 62 ARG B O 1
ATOM 1345 N N . ASN B 1 63 ? -8.836 -16.922 -8.195 1 93.06 63 ASN B N 1
ATOM 1346 C CA . ASN B 1 63 ? -9.352 -15.648 -8.695 1 93.06 63 ASN B CA 1
ATOM 1347 C C . ASN B 1 63 ? -8.305 -14.547 -8.617 1 93.06 63 ASN B C 1
ATOM 1349 O O . ASN B 1 63 ? -8.625 -13.398 -8.305 1 93.06 63 ASN B O 1
ATOM 1353 N N . CYS B 1 64 ? -7.078 -15 -8.719 1 96.06 64 CYS B N 1
ATOM 1354 C CA . CYS B 1 64 ? -5.992 -14.031 -8.828 1 96.06 64 CYS B CA 1
ATOM 1355 C C . CYS B 1 64 ? -6.277 -13.023 -9.93 1 96.06 64 CYS B C 1
ATOM 1357 O O . CYS B 1 64 ? -6.609 -13.398 -11.055 1 96.06 64 CYS B O 1
ATOM 1359 N N . LYS B 1 65 ? -6.07 -11.75 -9.617 1 97.62 65 LYS B N 1
ATOM 1360 C CA . LYS B 1 65 ? -6.418 -10.688 -10.555 1 97.62 65 LYS B CA 1
ATOM 1361 C C . LYS B 1 65 ? -5.18 -10.148 -11.266 1 97.62 65 LYS B C 1
ATOM 1363 O O . LYS B 1 65 ? -5.262 -9.172 -12.016 1 97.62 65 LYS B O 1
ATOM 1368 N N . LYS B 1 66 ? -4.004 -10.742 -11.031 1 97.44 66 LYS B N 1
ATOM 1369 C CA . LYS B 1 66 ? -2.762 -10.227 -11.602 1 97.44 66 LYS B CA 1
ATOM 1370 C C . LYS B 1 66 ? -2.861 -10.117 -13.117 1 97.44 66 LYS B C 1
ATOM 1372 O O . LYS B 1 66 ? -2.459 -9.102 -13.695 1 97.44 66 LYS B O 1
ATOM 1377 N N . GLY B 1 67 ? -3.354 -11.172 -13.742 1 96.31 67 GLY B N 1
ATOM 1378 C CA . GLY B 1 67 ? -3.492 -11.133 -15.188 1 96.31 67 GLY B CA 1
ATOM 1379 C C . GLY B 1 67 ? -4.344 -9.977 -15.672 1 96.31 67 GLY B C 1
ATOM 1380 O O . GLY B 1 67 ? -3.967 -9.273 -16.609 1 96.31 67 GLY B O 1
ATOM 1381 N N . LYS B 1 68 ? -5.453 -9.812 -15.094 1 97.44 68 LYS B N 1
ATOM 1382 C CA . LYS B 1 68 ? -6.363 -8.734 -15.461 1 97.44 68 LYS B CA 1
ATOM 1383 C C . LYS B 1 68 ? -5.715 -7.367 -15.25 1 97.44 68 LYS B C 1
ATOM 1385 O O . LYS B 1 68 ? -5.832 -6.48 -16.094 1 97.44 68 LYS B O 1
ATOM 1390 N N . VAL B 1 69 ? -5.051 -7.199 -14.141 1 98.25 69 VAL B N 1
ATOM 1391 C CA . VAL B 1 69 ? -4.367 -5.953 -13.805 1 98.25 69 VAL B CA 1
ATOM 1392 C C . VAL B 1 69 ? -3.289 -5.66 -14.844 1 98.25 69 VAL B C 1
ATOM 1394 O O . VAL B 1 69 ? -3.154 -4.527 -15.305 1 98.25 69 VAL B O 1
ATOM 1397 N N . THR B 1 70 ? -2.574 -6.684 -15.211 1 96.56 70 THR B N 1
ATOM 1398 C CA . THR B 1 70 ? -1.513 -6.535 -16.203 1 96.56 70 THR B CA 1
ATOM 1399 C C . THR B 1 70 ? -2.086 -6.113 -17.547 1 96.56 70 THR B C 1
ATOM 1401 O O . THR B 1 70 ? -1.539 -5.23 -18.219 1 96.56 70 THR B O 1
ATOM 1404 N N . LEU B 1 71 ? -3.176 -6.676 -17.906 1 95.56 71 LEU B N 1
ATOM 1405 C CA . LEU B 1 71 ? -3.812 -6.398 -19.188 1 95.56 71 LEU B CA 1
ATOM 1406 C C . LEU B 1 71 ? -4.43 -5 -19.188 1 95.56 71 LEU B C 1
ATOM 1408 O O . LEU B 1 71 ? -4.273 -4.254 -20.156 1 95.56 71 LEU B O 1
ATOM 1412 N N . GLN B 1 72 ? -5.078 -4.59 -18.172 1 96.62 72 GLN B N 1
ATOM 1413 C CA . GLN B 1 72 ? -5.852 -3.354 -18.125 1 96.62 72 GLN B CA 1
ATOM 1414 C C . GLN B 1 72 ? -4.98 -2.176 -17.688 1 96.62 72 GLN B C 1
ATOM 1416 O O . GLN B 1 72 ? -5.32 -1.019 -17.953 1 96.62 72 GLN B O 1
ATOM 1421 N N . GLY B 1 73 ? -3.914 -2.441 -16.953 1 96.88 73 GLY B N 1
ATOM 1422 C CA . GLY B 1 73 ? -3.041 -1.386 -16.453 1 96.88 73 GLY B CA 1
ATOM 1423 C C . GLY B 1 73 ? -3.652 -0.584 -15.328 1 96.88 73 GLY B C 1
ATOM 1424 O O . GLY B 1 73 ? -3.303 0.581 -15.125 1 96.88 73 GLY B O 1
ATOM 1425 N N . LYS B 1 74 ? -4.641 -1.204 -14.727 1 97.81 74 LYS B N 1
ATOM 1426 C CA . LYS B 1 74 ? -5.316 -0.557 -13.609 1 97.81 74 LYS B CA 1
ATOM 1427 C C . LYS B 1 74 ? -5.355 -1.471 -12.383 1 97.81 74 LYS B C 1
ATOM 1429 O O . LYS B 1 74 ? -5.539 -2.684 -12.516 1 97.81 74 LYS B O 1
ATOM 1434 N N . ALA B 1 75 ? -5.234 -0.825 -11.266 1 98.75 75 ALA B N 1
ATOM 1435 C CA . ALA B 1 75 ? -5.27 -1.603 -10.031 1 98.75 75 ALA B CA 1
ATOM 1436 C C . ALA B 1 75 ? -6.648 -2.217 -9.805 1 98.75 75 ALA B C 1
ATOM 1438 O O . ALA B 1 75 ? -7.664 -1.637 -10.195 1 98.75 75 ALA B O 1
ATOM 1439 N N . ILE B 1 76 ? -6.68 -3.348 -9.188 1 98.44 76 ILE B N 1
ATOM 1440 C CA . ILE B 1 76 ? -7.902 -4.027 -8.773 1 98.44 76 ILE B CA 1
ATOM 1441 C C . ILE B 1 76 ? -7.82 -4.391 -7.293 1 98.44 76 ILE B C 1
ATOM 1443 O O . ILE B 1 76 ? -6.762 -4.793 -6.805 1 98.44 76 ILE B O 1
ATOM 1447 N N . VAL B 1 77 ? -8.883 -4.18 -6.582 1 98.38 77 VAL B N 1
ATOM 1448 C CA . VAL B 1 77 ? -9.031 -4.617 -5.199 1 98.38 77 VAL B CA 1
ATOM 1449 C C . VAL B 1 77 ? -10.211 -5.586 -5.09 1 98.38 77 VAL B C 1
ATOM 1451 O O . VAL B 1 77 ? -11.227 -5.422 -5.777 1 98.38 77 VAL B O 1
ATOM 1454 N N . ASP B 1 78 ? -10.062 -6.598 -4.262 1 97.62 78 ASP B N 1
ATOM 1455 C CA . ASP B 1 78 ? -11.195 -7.473 -3.973 1 97.62 78 ASP B CA 1
ATOM 1456 C C . ASP B 1 78 ? -11.172 -7.934 -2.516 1 97.62 78 ASP B C 1
ATOM 1458 O O . ASP B 1 78 ? -10.312 -7.52 -1.74 1 97.62 78 ASP B O 1
ATOM 1462 N N . ARG B 1 79 ? -12.195 -8.555 -2.166 1 97.06 79 ARG B N 1
ATOM 1463 C CA . ARG B 1 79 ? -12.414 -9.094 -0.827 1 97.06 79 ARG B CA 1
ATOM 1464 C C . ARG B 1 79 ? -13.062 -10.477 -0.89 1 97.06 79 ARG B C 1
ATOM 1466 O O . ARG B 1 79 ? -14.266 -10.586 -1.127 1 97.06 79 ARG B O 1
ATOM 1473 N N . VAL B 1 80 ? -12.188 -11.477 -0.604 1 94.75 80 VAL B N 1
A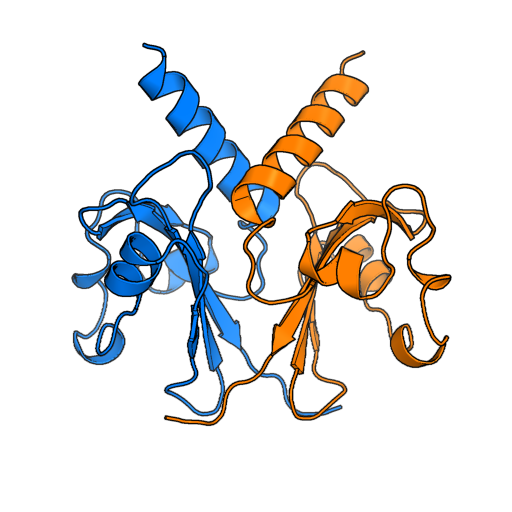TOM 1474 C CA . VAL B 1 80 ? -12.688 -12.844 -0.744 1 94.75 80 VAL B CA 1
ATOM 1475 C C . VAL B 1 80 ? -12.914 -13.453 0.636 1 94.75 80 VAL B C 1
ATOM 1477 O O . VAL B 1 80 ? -13.492 -14.539 0.754 1 94.75 80 VAL B O 1
ATOM 1480 N N . VAL B 1 81 ? -12.383 -12.844 1.69 1 93.94 81 VAL B N 1
ATOM 1481 C CA . VAL B 1 81 ? -12.633 -13.227 3.078 1 93.94 81 VAL B CA 1
ATOM 1482 C C . VAL B 1 81 ? -13.094 -12 3.869 1 93.94 81 VAL B C 1
ATOM 1484 O O . VAL B 1 81 ? -12.859 -10.867 3.459 1 93.94 81 VAL B O 1
ATOM 1487 N N . VAL B 1 82 ? -13.672 -12.141 4.992 1 95.31 82 VAL B N 1
ATOM 1488 C CA . VAL B 1 82 ? -14.398 -11.109 5.723 1 95.31 82 VAL B CA 1
ATOM 1489 C C . VAL B 1 82 ? -13.422 -10.102 6.312 1 95.31 82 VAL B C 1
ATOM 1491 O O . VAL B 1 82 ? -13.766 -8.93 6.492 1 95.31 82 VAL B O 1
ATOM 1494 N N . ASP B 1 83 ? -12.195 -10.492 6.574 1 97.12 83 ASP B N 1
ATOM 1495 C CA . ASP B 1 83 ? -11.375 -9.641 7.434 1 97.12 83 ASP B CA 1
ATOM 1496 C C . ASP B 1 83 ? -10.156 -9.109 6.68 1 97.12 83 ASP B C 1
ATOM 1498 O O . ASP B 1 83 ? -9.219 -8.594 7.289 1 97.12 83 ASP B O 1
ATOM 1502 N N . LYS B 1 84 ? -10.164 -9.242 5.309 1 97.62 84 LYS B N 1
ATOM 1503 C CA . LYS B 1 84 ? -9.008 -8.766 4.559 1 97.62 84 LYS B CA 1
ATOM 1504 C C . LYS B 1 84 ? -9.43 -8.172 3.217 1 97.62 84 LYS B C 1
ATOM 1506 O O . LYS B 1 84 ? -10.375 -8.656 2.59 1 97.62 84 LYS B O 1
ATOM 1511 N N . VAL B 1 85 ? -8.711 -7.207 2.791 1 98 85 VAL B N 1
ATOM 1512 C CA . VAL B 1 85 ? -8.758 -6.656 1.44 1 98 85 VAL B CA 1
ATOM 1513 C C . VAL B 1 85 ? -7.477 -7.031 0.691 1 98 85 VAL B C 1
ATOM 1515 O O . VAL B 1 85 ? -6.379 -6.941 1.243 1 98 85 VAL B O 1
ATOM 1518 N N . ARG B 1 86 ? -7.602 -7.48 -0.535 1 97.75 86 ARG B N 1
ATOM 1519 C CA . ARG B 1 86 ? -6.465 -7.734 -1.415 1 97.75 86 ARG B CA 1
ATOM 1520 C C . ARG B 1 86 ? -6.445 -6.754 -2.582 1 97.75 86 ARG B C 1
ATOM 1522 O O . ARG B 1 86 ? -7.496 -6.332 -3.066 1 97.75 86 ARG B O 1
ATOM 1529 N N . GLY B 1 87 ? -5.273 -6.449 -2.986 1 98.44 87 GLY B N 1
ATOM 1530 C CA . GLY B 1 87 ? -5.145 -5.562 -4.133 1 98.44 87 GLY B CA 1
ATOM 1531 C C . GLY B 1 87 ? -3.936 -5.875 -4.992 1 98.44 87 GLY B C 1
ATOM 1532 O O . GLY B 1 87 ? -2.959 -6.457 -4.516 1 98.44 87 GLY B O 1
ATOM 1533 N N . TRP B 1 88 ? -4.043 -5.594 -6.254 1 98.81 88 TRP B N 1
ATOM 1534 C CA . TRP B 1 88 ? -2.98 -5.672 -7.25 1 98.81 88 TRP B CA 1
ATOM 1535 C C . TRP B 1 88 ? -2.758 -4.32 -7.918 1 98.81 88 TRP B C 1
ATOM 1537 O O . TRP B 1 88 ? -3.703 -3.697 -8.406 1 98.81 88 TRP B O 1
ATOM 1547 N N . VAL B 1 89 ? -1.546 -3.84 -7.895 1 98.88 89 VAL B N 1
ATOM 1548 C CA . VAL B 1 89 ? -1.198 -2.504 -8.367 1 98.88 89 VAL B CA 1
ATOM 1549 C C . VAL B 1 89 ? -0.176 -2.607 -9.5 1 98.88 89 VAL B C 1
ATOM 1551 O O . VAL B 1 89 ? 0.956 -3.047 -9.281 1 98.88 89 VAL B O 1
ATOM 1554 N N . PRO B 1 90 ? -0.501 -2.246 -10.719 1 98.75 90 PRO B N 1
ATOM 1555 C CA . PRO B 1 90 ? 0.512 -2.248 -11.781 1 98.75 90 PRO B CA 1
ATOM 1556 C C . PRO B 1 90 ? 1.61 -1.212 -11.547 1 98.75 90 PRO B C 1
ATOM 1558 O O . PRO B 1 90 ? 1.356 -0.163 -10.945 1 98.75 90 PRO B O 1
ATOM 1561 N N . VAL B 1 91 ? 2.791 -1.492 -11.977 1 98.31 91 VAL B N 1
ATOM 1562 C CA . VAL B 1 91 ? 3.922 -0.579 -11.859 1 98.31 91 VAL B CA 1
ATOM 1563 C C . VAL B 1 91 ? 4.215 0.064 -13.211 1 98.31 91 VAL B C 1
ATOM 1565 O O . VAL B 1 91 ? 4.59 -0.625 -14.164 1 98.31 91 VAL B O 1
ATOM 1568 N N . ASP B 1 92 ? 4.039 1.373 -13.234 1 96 92 ASP B N 1
ATOM 1569 C CA . ASP B 1 92 ? 4.262 2.074 -14.492 1 96 92 ASP B CA 1
ATOM 1570 C C . ASP B 1 92 ? 5.699 1.896 -14.977 1 96 92 ASP B C 1
ATOM 1572 O O . ASP B 1 92 ? 6.641 1.981 -14.18 1 96 92 AS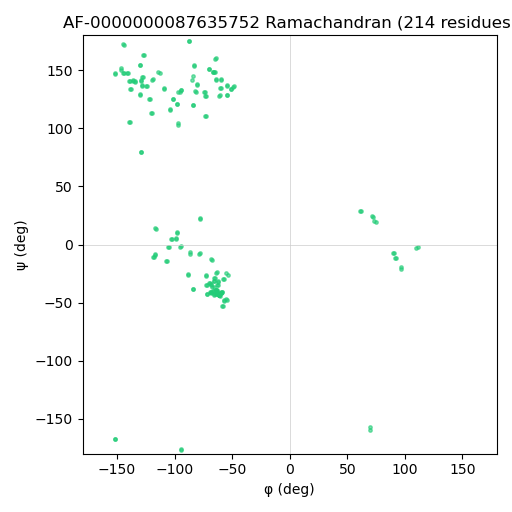P B O 1
ATOM 1576 N N . GLY B 1 93 ? 5.836 1.611 -16.234 1 94.94 93 GLY B N 1
ATOM 1577 C CA . GLY B 1 93 ? 7.16 1.468 -16.812 1 94.94 93 GLY B CA 1
ATOM 1578 C C . GLY B 1 93 ? 7.691 0.049 -16.75 1 94.94 93 GLY B C 1
ATOM 1579 O O . GLY B 1 93 ? 8.727 -0.261 -17.344 1 94.94 93 GLY B O 1
ATOM 1580 N N . TYR B 1 94 ? 6.992 -0.816 -16.078 1 96.31 94 TYR B N 1
ATOM 1581 C CA . TYR B 1 94 ? 7.383 -2.211 -15.914 1 96.31 94 TYR B CA 1
ATOM 1582 C C . TYR B 1 94 ? 6.234 -3.146 -16.281 1 96.31 94 TYR B C 1
ATOM 1584 O O . TYR B 1 94 ? 5.605 -3.734 -15.398 1 96.31 94 TYR B O 1
ATOM 1592 N N . PRO B 1 95 ? 6.074 -3.328 -17.594 1 94.25 95 PRO B N 1
ATOM 1593 C CA . PRO B 1 95 ? 4.961 -4.18 -18.031 1 94.25 95 PRO B CA 1
ATOM 1594 C C . PRO B 1 95 ? 4.992 -5.559 -17.375 1 94.25 95 PRO B C 1
ATOM 1596 O O . PRO B 1 95 ? 6.043 -6.211 -17.344 1 94.25 95 PRO B O 1
ATOM 1599 N N . GLY B 1 96 ? 3.912 -5.934 -16.828 1 96.31 96 GLY B N 1
ATOM 1600 C CA . GLY B 1 96 ? 3.779 -7.27 -16.281 1 96.31 96 GLY B CA 1
ATOM 1601 C C . GLY B 1 96 ? 4.148 -7.34 -14.805 1 96.31 96 GLY B C 1
ATOM 1602 O O . GLY B 1 96 ? 3.924 -8.359 -14.156 1 96.31 96 GLY B O 1
ATOM 1603 N N . ILE B 1 97 ? 4.742 -6.316 -14.242 1 98.19 97 ILE B N 1
ATOM 1604 C CA . ILE B 1 97 ? 5.109 -6.309 -12.828 1 98.19 97 ILE B CA 1
ATOM 1605 C C . ILE B 1 97 ? 4.004 -5.641 -12.016 1 98.19 97 ILE B C 1
ATOM 1607 O O . ILE B 1 97 ? 3.473 -4.602 -12.414 1 98.19 97 ILE B O 1
ATOM 1611 N N . VAL B 1 98 ? 3.648 -6.309 -10.93 1 98.69 98 VAL B N 1
ATOM 1612 C CA . VAL B 1 98 ? 2.551 -5.844 -10.086 1 98.69 98 VAL B CA 1
ATOM 1613 C C . VAL B 1 98 ? 2.961 -5.91 -8.617 1 98.69 98 VAL B C 1
ATOM 1615 O O . VAL B 1 98 ? 3.717 -6.801 -8.219 1 98.69 98 VAL B O 1
ATOM 1618 N N . VAL B 1 99 ? 2.596 -4.93 -7.828 1 98.88 99 VAL B N 1
ATOM 1619 C CA . VAL B 1 99 ? 2.582 -5.09 -6.379 1 98.88 99 VAL B CA 1
ATOM 1620 C C . VAL B 1 99 ? 1.275 -5.75 -5.941 1 98.88 99 VAL B C 1
ATOM 1622 O O . VAL B 1 99 ? 0.189 -5.262 -6.262 1 98.88 99 VAL B O 1
ATOM 1625 N N . HIS B 1 100 ? 1.339 -6.855 -5.336 1 98.81 100 HIS B N 1
ATOM 1626 C CA . HIS B 1 100 ? 0.203 -7.508 -4.695 1 98.81 100 HIS B CA 1
ATOM 1627 C C . HIS B 1 100 ? 0.227 -7.289 -3.186 1 98.81 100 HIS B C 1
ATOM 1629 O O . HIS B 1 100 ? 1.229 -7.582 -2.527 1 98.81 100 HIS B O 1
ATOM 1635 N N . PHE B 1 101 ? -0.855 -6.758 -2.635 1 98.75 101 PHE B N 1
ATOM 1636 C CA . PHE B 1 101 ? -0.885 -6.539 -1.193 1 98.75 101 PHE B CA 1
ATOM 1637 C C . PHE B 1 101 ? -2.158 -7.113 -0.584 1 98.75 101 PHE B C 1
ATOM 1639 O O . PHE B 1 101 ? -3.145 -7.336 -1.29 1 98.75 101 PHE B O 1
ATOM 1646 N N . THR B 1 102 ? -2.104 -7.445 0.64 1 98.12 102 THR B N 1
ATOM 1647 C CA . THR B 1 102 ? -3.223 -7.809 1.503 1 98.12 102 THR B CA 1
ATOM 1648 C C . THR B 1 102 ? -3.168 -7.027 2.814 1 98.12 102 THR B C 1
ATOM 1650 O O . THR B 1 102 ? -2.119 -6.957 3.457 1 98.12 102 THR B O 1
ATOM 1653 N N . VAL B 1 103 ? -4.258 -6.414 3.148 1 98.69 103 VAL B N 1
ATOM 1654 C CA . VAL B 1 103 ? -4.309 -5.691 4.414 1 98.69 103 VAL B CA 1
ATOM 1655 C C . VAL B 1 103 ? -5.547 -6.117 5.203 1 98.69 103 VAL B C 1
ATOM 1657 O O . VAL B 1 103 ? -6.602 -6.375 4.621 1 98.69 103 VAL B O 1
ATOM 1660 N N . GLY B 1 104 ? -5.352 -6.234 6.516 1 98.5 104 GLY B N 1
ATOM 1661 C CA . GLY B 1 104 ? -6.465 -6.594 7.383 1 98.5 104 GLY B CA 1
ATOM 1662 C C . GLY B 1 104 ? -7.496 -5.488 7.512 1 98.5 104 GLY B C 1
ATOM 1663 O O . GLY B 1 104 ? -7.168 -4.309 7.406 1 98.5 104 GLY B O 1
ATOM 1664 N N . ILE B 1 105 ? -8.75 -5.906 7.75 1 98.56 105 ILE B N 1
ATOM 1665 C CA . ILE B 1 105 ? -9.836 -4.984 8.062 1 98.56 105 ILE B CA 1
ATOM 1666 C C . ILE B 1 105 ? -10.039 -4.914 9.57 1 98.56 105 ILE B C 1
ATOM 1668 O O . ILE B 1 105 ? -10.602 -5.832 10.172 1 98.56 105 ILE B O 1
ATOM 1672 N N . PRO B 1 106 ? -9.547 -3.832 10.117 1 98 106 PRO B N 1
ATOM 1673 C CA . PRO B 1 106 ? -9.742 -3.719 11.562 1 98 106 PRO B CA 1
ATOM 1674 C C . PRO B 1 106 ? -11.219 -3.615 11.953 1 98 106 PRO B C 1
ATOM 1676 O O . PRO B 1 106 ? -12.062 -3.303 11.109 1 98 106 PRO B O 1
ATOM 1679 N N . GLU B 1 107 ? -11.469 -3.922 13.219 1 96.88 107 GLU B N 1
ATOM 1680 C CA . GLU B 1 107 ? -12.797 -3.627 13.75 1 96.88 107 GLU B CA 1
ATOM 1681 C C . GLU B 1 107 ? -13.109 -2.137 13.664 1 96.88 107 GLU B C 1
ATOM 1683 O O . GLU B 1 107 ? -12.211 -1.302 13.789 1 96.88 107 GLU B O 1
ATOM 1688 N N . LEU B 1 108 ? -14.375 -1.856 13.336 1 94.25 108 LEU B N 1
ATOM 1689 C CA . LEU B 1 108 ? -14.805 -0.464 13.258 1 94.25 108 LEU B CA 1
ATOM 1690 C C . LEU B 1 108 ? -14.641 0.235 14.602 1 94.25 108 LEU B C 1
ATOM 1692 O O . LEU B 1 108 ? -15.016 -0.312 15.641 1 94.25 108 LEU B O 1
ATOM 1696 N N . GLU B 1 109 ? -13.953 1.449 14.648 1 86.19 109 GLU B N 1
ATOM 1697 C CA . GLU B 1 109 ? -13.766 2.238 15.867 1 86.19 109 GLU B CA 1
ATOM 1698 C C . GLU B 1 109 ? -14.977 3.131 16.141 1 86.19 109 GLU B C 1
ATOM 1700 O O . GLU B 1 109 ? -15.656 3.559 15.203 1 86.19 109 GLU B O 1
#

Foldseek 3Di:
DVVVVVVVVVQVVCCVPPQVPQWKKFKAAQQQATCDIHPRNVVQPDDGGDRPCPGDDVVVCPPPCLVVCLVVVAKDWDDPDDFKIWIWHDDPPHRRIIMITMDTHDDDD/DVVVVVVVVVQVVCCVPPQVPQWWKFKAAQQQATCDIHPRNVVQPDDGGDRPCPGDDNVVCPPPCLVVCLVVVAKDWDDPDDFKIWIWHDDPPHRRIIMITMDTHDDDD

Radius of gyration: 16.69 Å; Cα contacts (8 Å, |Δi|>4): 449; chains: 2; bounding box: 42×46×37 Å

Organism: NCBI:txid103891

Solvent-accessible surface area (backbone atoms only — not comparable to full-atom values): 11595 Å² total; per-residue (Å²): 111,70,64,57,53,51,50,52,51,50,51,50,22,45,55,50,70,40,41,44,42,82,30,34,31,34,33,29,39,76,82,38,31,23,72,39,61,16,62,58,24,38,75,72,59,50,51,62,74,36,49,57,77,70,44,76,59,67,74,80,53,60,85,64,53,60,66,58,20,52,72,70,66,40,43,49,72,43,15,79,51,95,51,39,37,38,36,36,23,41,29,80,95,36,88,43,29,28,42,38,36,36,37,69,51,55,72,77,102,112,69,66,57,52,52,49,51,49,50,51,50,23,45,54,49,71,40,41,45,41,82,32,33,32,35,33,29,39,75,80,38,31,21,72,39,60,16,63,58,24,37,75,72,60,49,50,63,74,36,48,58,78,71,44,74,59,67,73,80,53,59,87,64,55,61,67,57,19,52,73,69,65,41,43,48,72,44,14,80,52,96,51,38,38,36,37,37,22,40,30,81,96,36,89,44,29,29,41,38,37,36,38,67,53,55,72,78,102

pLDDT: mean 95.23, std 6.58, range [57.5, 98.88]